Protein AF-0000000080470499 (afdb_homodimer)

InterPro domains:
  IPR006015 Universal stress protein A family [PR01438] (6-24)
  IPR006015 Universal stress protein A family [PR01438] (116-128)
  IPR006015 Universal stress protein A family [PR01438] (134-156)
  IPR006016 UspA [PF00582] (7-156)
  IPR014729 Rossmann-like alpha/beta/alpha sandwich fold [G3DSA:3.40.50.620] (1-163)

pLDDT: mean 83.61, std 18.94, range [28.33, 98.81]

Nearest PDB structures (foldseek):
  3hgm-assembly2_D  TM=7.538E-01  e=5.983E-10  Halomonas elongata
  3hgm-assembly1_B  TM=7.177E-01  e=2.665E-09  Halomonas elongata
  1mjh-assembly1_B  TM=7.565E-01  e=9.255E-09  Methanocaldococcus jannaschii
  3s3t-assembly1_A  TM=7.180E-01  e=5.285E-09  Lactiplantibacillus plantarum
  6hcd-assembly1_A  TM=7.274E-01  e=3.217E-06  Archaeoglobus fulgidus

Sequence (326 aa):
MEETKERKIVVAVDESEESMEALSWSLDNLFPYGSNNTLILLYVKPPLPVYSSIDAAGFIVTGDPVAALKKYENELVESVMARSRNVYQDFESDINIERKVGRGDAKEVICNAVQNLKADMLVMGTHDYGFFKRALLGSVSEYCAKRVKCPVIIVKKNMPQNNMEETKERKIVVAVDESEESMEALSWSLDNLFPYGSNNTLILLYVKPPLPVYSSIDAAGFIVTGDPVAALKKYENELVESVMARSRNVYQDFESDINIERKVGRGDAKEVICNAVQNLKADMLVMGTHDYGFFKRALLGSVSEYCAKRVKCPVIIVKKNMPQNN

Radius of gyration: 23.42 Å; Cα contacts (8 Å, |Δi|>4): 534; chains: 2; bounding box: 58×88×49 Å

Organism: Brassica campestris (NCBI:txid3711)

Foldseek 3Di:
DPPQDEAEEEQEWFPDPQSLVLLLVCLVPVPPAPHNYEYEYEYEQEDDPPPDPPPVPPPPPVDDPVVVVVVVSVVRLVNRVVSNCVSCVPPPHPHHYHYHYHYDDLLVVVQVVCVVVVHQEYTYEQDCPPDVVVDRHHPSLVSNCVRHDHYYHYDGDPDPPPD/DPPQDEAEEEQEWFPDPQSLVLLLVCLVPVPPAPHNYEYEYEYEQEDDPPPDPPPCPPPPPVDDPVVVVVVVSVVRLVNRVVSNCVSCVPPPHPHHYHYHYHYDDLLVVVQVVCVVVVHQEYTYEQDCPPDVVVDRHHPSLVSNCVRHDHYYHYDGDPDPPPD

Solvent-accessible surface area (backbone atoms only — not comparable to full-atom values): 18266 Å² total; per-residue (Å²): 124,83,76,74,76,68,38,40,36,34,32,49,38,54,86,48,68,32,20,51,50,27,47,48,49,46,51,76,50,66,52,55,88,88,51,62,40,30,43,31,41,36,32,56,42,71,68,73,77,73,71,68,85,64,82,64,74,75,66,67,64,87,55,62,61,64,57,55,50,52,51,51,51,49,49,52,52,51,50,36,53,50,56,49,43,70,59,52,68,74,50,85,62,87,65,48,74,46,81,44,79,46,73,46,57,57,48,60,47,50,39,51,49,41,58,74,65,62,32,57,28,39,36,29,29,35,56,71,78,64,93,51,67,80,43,50,50,25,73,53,52,49,51,34,40,31,64,41,66,40,29,32,33,44,30,41,60,80,63,74,71,77,123,126,82,76,72,74,69,38,40,37,35,31,49,39,55,85,48,67,30,20,50,48,26,48,48,49,46,51,75,50,66,51,55,88,87,50,62,39,30,43,31,41,35,32,58,42,72,69,72,78,73,70,69,85,64,82,65,73,76,66,65,65,87,56,61,61,64,58,55,49,53,50,52,53,49,49,52,52,49,49,34,52,50,55,50,42,69,60,52,67,73,51,84,63,87,64,48,76,45,82,43,78,45,72,46,59,57,49,59,46,51,43,50,50,42,59,73,64,62,32,59,29,39,35,29,29,32,55,70,76,65,92,48,65,80,41,49,49,25,74,51,52,48,52,33,40,32,63,42,67,38,28,31,34,42,31,42,61,79,63,75,73,78,123

Secondary structure (DSSP, 8-state):
-------EEEEEE-SSHHHHHHHHHHHHHH--TT---EEEEEEEEPPP----SS--SS----S-HHHHHHHHHHHHHHHHHHHHHHHHTT--S--EEEEEEEES-HHHHHHHHHHHTT-SEEEEE----TT-TT-SS-HHHHHHHHH-SS-EEEEPP------/-------EEEEEE-SSHHHHHHHHHHHHHH--TT---EEEEEEEEPPP----SS-TTS----S-HHHHHHHHHHHHHHHHHHHHHHHHTT--S--EEEEEEEES-HHHHHHHHHHHTT-SEEEEE----TTGGG-SS-HHHHHHHHH-SS-EEEEPP------

Structure (mmCIF, N/CA/C/O backbone):
data_AF-0000000080470499-model_v1
#
loop_
_entity.id
_entity.type
_entity.pdbx_description
1 polymer 'UspA domain-containing protein'
#
loop_
_atom_site.group_PDB
_atom_site.id
_atom_site.type_symbol
_atom_site.label_atom_id
_atom_site.label_alt_id
_atom_site.label_comp_id
_atom_site.label_asym_id
_atom_site.label_entity_id
_atom_site.label_seq_id
_atom_site.pdbx_PDB_ins_code
_atom_site.Cartn_x
_atom_site.Cartn_y
_atom_site.Cartn_z
_atom_site.occupancy
_atom_site.B_iso_or_equiv
_atom_site.auth_seq_id
_atom_site.auth_comp_id
_atom_site.auth_asym_id
_atom_site.auth_atom_id
_atom_site.pdbx_PDB_model_num
ATOM 1 N N . MET A 1 1 ? -22.031 -11.625 18.047 1 33.5 1 MET A N 1
ATOM 2 C CA . MET A 1 1 ? -21.797 -10.5 17.141 1 33.5 1 MET A CA 1
ATOM 3 C C . MET A 1 1 ? -20.312 -10.305 16.875 1 33.5 1 MET A C 1
ATOM 5 O O . MET A 1 1 ? -19.531 -10.102 17.812 1 33.5 1 MET A O 1
ATOM 9 N N . GLU A 1 2 ? -19.672 -10.93 15.977 1 44.88 2 GLU A N 1
ATOM 10 C CA . GLU A 1 2 ? -18.219 -11.031 15.852 1 44.88 2 GLU A CA 1
ATOM 11 C C . GLU A 1 2 ? -17.562 -9.656 15.93 1 44.88 2 GLU A C 1
ATOM 13 O O . GLU A 1 2 ? -18.016 -8.711 15.281 1 44.88 2 GLU A O 1
ATOM 18 N N . GLU A 1 3 ? -17.156 -9.242 17.078 1 49.41 3 GLU A N 1
ATOM 19 C CA . GLU A 1 3 ? -16.594 -7.938 17.422 1 49.41 3 GLU A CA 1
ATOM 20 C C . GLU A 1 3 ? -15.711 -7.406 16.297 1 49.41 3 GLU A C 1
ATOM 22 O O . GLU A 1 3 ? -14.734 -8.055 15.898 1 49.41 3 GLU A O 1
ATOM 27 N N . THR A 1 4 ? -16.391 -6.742 15.375 1 63.31 4 THR A N 1
ATOM 28 C CA . THR A 1 4 ? -15.641 -6.16 14.266 1 63.31 4 THR A CA 1
ATOM 29 C C . THR A 1 4 ? -14.453 -5.352 14.781 1 63.31 4 THR A C 1
ATOM 31 O O . THR A 1 4 ? -14.594 -4.551 15.703 1 63.31 4 THR A O 1
ATOM 34 N N . LYS A 1 5 ? -13.297 -5.84 14.586 1 74 5 LYS A N 1
ATOM 35 C CA . LYS A 1 5 ? -12.062 -5.207 15.031 1 74 5 LYS A CA 1
ATOM 36 C C . LYS A 1 5 ? -11.969 -3.77 14.531 1 74 5 LYS A C 1
ATOM 38 O O . LYS A 1 5 ? -12.203 -3.5 13.352 1 74 5 LYS A O 1
ATOM 43 N N . GLU A 1 6 ? -11.922 -2.771 15.547 1 88 6 GLU A N 1
ATOM 44 C CA . GLU A 1 6 ? -11.664 -1.367 15.234 1 88 6 GLU A CA 1
ATOM 45 C C . GLU A 1 6 ? -10.25 -1.165 14.703 1 88 6 GLU A C 1
ATOM 47 O O . GLU A 1 6 ? -9.281 -1.61 15.32 1 88 6 GLU A O 1
ATOM 52 N N . ARG A 1 7 ? -10.172 -0.61 13.562 1 94.81 7 ARG A N 1
ATOM 53 C CA . ARG A 1 7 ? -8.859 -0.362 12.961 1 94.81 7 ARG A CA 1
ATOM 54 C C . ARG A 1 7 ? -8.586 1.133 12.852 1 94.81 7 ARG A C 1
ATOM 56 O O . ARG A 1 7 ? -9.5 1.927 12.633 1 94.81 7 ARG A O 1
ATOM 63 N N . LYS A 1 8 ? -7.316 1.485 13.102 1 97.81 8 LYS A N 1
ATOM 64 C CA . LYS A 1 8 ? -6.816 2.84 12.891 1 97.81 8 LYS A CA 1
ATOM 65 C C . LYS A 1 8 ? -6.102 2.961 11.547 1 97.81 8 LYS A C 1
ATOM 67 O O . LYS A 1 8 ? -5.051 2.352 11.344 1 97.81 8 LYS A O 1
ATOM 72 N N . ILE A 1 9 ? -6.648 3.766 10.703 1 98.19 9 ILE A N 1
ATOM 73 C CA . ILE A 1 9 ? -6.102 3.984 9.367 1 98.19 9 ILE A CA 1
ATOM 74 C C . ILE A 1 9 ? -5.543 5.402 9.266 1 98.19 9 ILE A C 1
ATOM 76 O O . ILE A 1 9 ? -6.297 6.379 9.32 1 98.19 9 ILE A O 1
ATOM 80 N N . VAL A 1 10 ? -4.223 5.48 9.164 1 98.81 10 VAL A N 1
ATOM 81 C CA . VAL A 1 10 ? -3.574 6.781 9.039 1 98.81 10 VAL A CA 1
ATOM 82 C C . VAL A 1 10 ? -3.422 7.145 7.562 1 98.81 10 VAL A C 1
ATOM 84 O O . VAL A 1 10 ? -2.889 6.359 6.773 1 98.81 10 VAL A O 1
ATOM 87 N N . VAL A 1 11 ? -3.902 8.273 7.191 1 98.81 11 VAL A N 1
ATOM 88 C CA . VAL A 1 11 ? -3.682 8.844 5.867 1 98.81 11 VAL A CA 1
ATOM 89 C C . VAL A 1 11 ? -2.818 10.094 5.98 1 98.81 11 VAL A C 1
ATOM 91 O O . VAL A 1 11 ? -3.193 11.055 6.656 1 98.81 11 VAL A O 1
ATOM 94 N N . ALA A 1 12 ? -1.633 10.047 5.34 1 98.5 12 ALA A N 1
ATOM 95 C CA . ALA A 1 12 ? -0.799 11.25 5.273 1 98.5 12 ALA A CA 1
ATOM 96 C C . ALA A 1 12 ? -1.364 12.258 4.277 1 98.5 12 ALA A C 1
ATOM 98 O O . ALA A 1 12 ? -1.465 11.969 3.084 1 98.5 12 ALA A O 1
ATOM 99 N N . VAL A 1 13 ? -1.703 13.477 4.785 1 97.56 13 VAL A N 1
ATOM 100 C CA . VAL A 1 13 ? -2.326 14.461 3.912 1 97.56 13 VAL A CA 1
ATOM 101 C C . VAL A 1 13 ? -1.485 15.742 3.898 1 97.56 13 VAL A C 1
ATOM 103 O O . VAL A 1 13 ? -0.792 16.047 4.871 1 97.56 13 VAL A O 1
ATOM 106 N N . ASP A 1 14 ? -1.446 16.375 2.822 1 95 14 ASP A N 1
ATOM 107 C CA . ASP A 1 14 ? -0.896 17.719 2.645 1 95 14 ASP A CA 1
ATOM 108 C C . ASP A 1 14 ? -1.713 18.516 1.63 1 95 14 ASP A C 1
ATOM 110 O O . ASP A 1 14 ? -2.9 18.25 1.432 1 95 14 ASP A O 1
ATOM 114 N N . GLU A 1 15 ? -1.145 19.484 1.013 1 92.25 15 GLU A N 1
ATOM 115 C CA . GLU A 1 15 ? -1.9 20.344 0.109 1 92.25 15 GLU A CA 1
ATOM 116 C C . GLU A 1 15 ? -1.979 19.75 -1.291 1 92.25 15 GLU A C 1
ATOM 118 O O . GLU A 1 15 ? -2.713 20.25 -2.146 1 92.25 15 GLU A O 1
ATOM 123 N N . SER A 1 16 ? -1.304 18.672 -1.528 1 91.12 16 SER A N 1
ATOM 124 C CA . SER A 1 16 ? -1.184 18.141 -2.881 1 91.12 16 SER A CA 1
ATOM 125 C C . SER A 1 16 ? -2.447 17.391 -3.293 1 91.12 16 SER A C 1
ATOM 127 O O . SER A 1 16 ? -3.18 16.891 -2.443 1 91.12 16 SER A O 1
ATOM 129 N N . GLU A 1 17 ? -2.727 17.344 -4.559 1 92.06 17 GLU A N 1
ATOM 130 C CA . GLU A 1 17 ? -3.814 16.531 -5.113 1 92.06 17 GLU A CA 1
ATOM 131 C C . GLU A 1 17 ? -3.582 15.047 -4.863 1 92.06 17 GLU A C 1
ATOM 133 O O . GLU A 1 17 ? -4.531 14.297 -4.641 1 92.06 17 GLU A O 1
ATOM 138 N N . GLU A 1 18 ? -2.342 14.672 -4.844 1 93 18 GLU A N 1
ATOM 139 C CA . GLU A 1 18 ? -1.983 13.273 -4.645 1 93 18 GLU A CA 1
ATOM 140 C C . GLU A 1 18 ? -2.416 12.781 -3.268 1 93 18 GLU A C 1
ATOM 142 O O . GLU A 1 18 ? -2.914 11.664 -3.127 1 93 18 GLU A O 1
ATOM 147 N N . SER A 1 19 ? -2.238 13.641 -2.285 1 95.38 19 SER A N 1
ATOM 148 C CA . SER A 1 19 ? -2.625 13.242 -0.937 1 95.38 19 SER A CA 1
ATOM 149 C C . SER A 1 19 ? -4.141 13.188 -0.789 1 95.38 19 SER A C 1
ATOM 151 O O . SER A 1 19 ? -4.668 12.359 -0.046 1 95.38 19 SER A O 1
ATOM 153 N N . MET A 1 20 ? -4.867 14.039 -1.525 1 95.81 20 MET A N 1
ATOM 154 C CA . MET A 1 20 ? -6.328 14.016 -1.478 1 95.81 20 MET A CA 1
ATOM 155 C C . MET A 1 20 ? -6.875 12.789 -2.211 1 95.81 20 MET A C 1
ATOM 157 O O . MET A 1 20 ? -7.879 12.211 -1.795 1 95.81 20 MET A O 1
ATOM 161 N N . GLU A 1 21 ? -6.188 12.422 -3.238 1 94.88 21 GLU A N 1
ATOM 162 C CA . GLU A 1 21 ? -6.551 11.188 -3.926 1 94.88 21 GLU A CA 1
ATOM 163 C C . GLU A 1 21 ? -6.352 9.977 -3.023 1 94.88 21 GLU A C 1
ATOM 165 O O . GLU A 1 21 ? -7.164 9.047 -3.031 1 94.88 21 GLU A O 1
ATOM 170 N N . ALA A 1 22 ? -5.277 10.031 -2.283 1 97 22 ALA A N 1
ATOM 171 C CA . ALA A 1 22 ? -5.027 8.953 -1.331 1 97 22 ALA A CA 1
ATOM 172 C C . ALA A 1 22 ? -6.133 8.883 -0.282 1 97 22 ALA A C 1
ATOM 174 O O . ALA A 1 22 ? -6.59 7.793 0.074 1 97 22 ALA A O 1
ATOM 175 N N . LEU A 1 23 ? -6.562 10.031 0.185 1 97.25 23 LEU A N 1
ATOM 176 C CA . LEU A 1 23 ? -7.66 10.086 1.144 1 97.25 23 LEU A CA 1
ATOM 177 C C . LEU A 1 23 ? -8.945 9.531 0.535 1 97.25 23 LEU A C 1
ATOM 179 O O . LEU A 1 23 ? -9.602 8.68 1.137 1 97.25 23 LEU A O 1
ATOM 183 N N . SER A 1 24 ? -9.273 9.961 -0.63 1 95.81 24 SER A N 1
ATOM 184 C CA . SER A 1 24 ? -10.469 9.484 -1.312 1 95.81 24 SER A CA 1
ATOM 185 C C . SER A 1 24 ? -10.422 7.973 -1.523 1 95.81 24 SER A C 1
ATOM 187 O O . SER A 1 24 ? -11.391 7.266 -1.242 1 95.81 24 SER A O 1
ATOM 189 N N . TRP A 1 25 ? -9.312 7.52 -1.989 1 95.56 25 TRP A N 1
ATOM 190 C CA . TRP A 1 25 ? -9.109 6.09 -2.199 1 95.56 25 TRP A CA 1
ATOM 191 C C . TRP A 1 25 ? -9.336 5.312 -0.904 1 95.56 25 TRP A C 1
ATOM 193 O O . TRP A 1 25 ? -9.984 4.27 -0.903 1 95.56 25 TRP A O 1
ATOM 203 N N . SER A 1 26 ? -8.727 5.785 0.202 1 96.69 26 SER A N 1
ATOM 204 C CA . SER A 1 26 ? -8.844 5.105 1.488 1 96.69 26 SER A CA 1
ATOM 205 C C . SER A 1 26 ? -10.297 4.992 1.925 1 96.69 26 SER A C 1
ATOM 207 O O . SER A 1 26 ? -10.719 3.959 2.445 1 96.69 26 SER A O 1
ATOM 209 N N . LEU A 1 27 ? -11.047 6.02 1.691 1 95.06 27 LEU A N 1
ATOM 210 C CA . LEU A 1 27 ? -12.461 6.023 2.064 1 95.06 27 LEU A CA 1
ATOM 211 C C . LEU A 1 27 ? -13.242 5 1.25 1 95.06 27 LEU A C 1
ATOM 213 O O . LEU A 1 27 ? -14.047 4.25 1.8 1 95.06 27 LEU A O 1
ATOM 217 N N . ASP A 1 28 ? -12.93 4.906 0.01 1 92.06 28 ASP A N 1
ATOM 218 C CA . ASP A 1 28 ? -13.648 4.027 -0.909 1 92.06 28 ASP A CA 1
ATOM 219 C C . ASP A 1 28 ? -13.289 2.562 -0.662 1 92.06 28 ASP A C 1
ATOM 221 O O . ASP A 1 28 ? -14.102 1.669 -0.918 1 92.06 28 ASP A O 1
ATOM 225 N N . ASN A 1 29 ? -12.125 2.336 -0.097 1 93.5 29 ASN A N 1
ATOM 226 C CA . ASN A 1 29 ? -11.625 0.964 -0.12 1 93.5 29 ASN A CA 1
ATOM 227 C C . ASN A 1 29 ? -11.477 0.398 1.289 1 93.5 29 ASN A C 1
ATOM 229 O O . ASN A 1 29 ? -11.492 -0.82 1.478 1 93.5 29 ASN A O 1
ATOM 233 N N . LEU A 1 30 ? -11.383 1.243 2.293 1 95 30 LEU A N 1
ATOM 234 C CA . LEU A 1 30 ? -11.008 0.737 3.609 1 95 30 LEU A CA 1
ATOM 235 C C . LEU A 1 30 ? -12.094 1.032 4.637 1 95 30 LEU A C 1
ATOM 237 O O . LEU A 1 30 ? -11.953 0.687 5.812 1 95 30 LEU A O 1
ATOM 241 N N . PHE A 1 31 ? -13.172 1.628 4.191 1 92.88 31 PHE A N 1
ATOM 242 C CA . PHE A 1 31 ? -14.266 1.966 5.098 1 92.88 31 PHE A CA 1
ATOM 243 C C . PHE A 1 31 ? -15.594 1.436 4.57 1 92.88 31 PHE A C 1
ATOM 245 O O . PHE A 1 31 ? -16.484 2.213 4.238 1 92.88 31 PHE A O 1
ATOM 252 N N . PRO A 1 32 ? -15.695 0.133 4.551 1 88 32 PRO A N 1
ATOM 253 C CA . PRO A 1 32 ? -17 -0.418 4.148 1 88 32 PRO A CA 1
ATOM 254 C C . PRO A 1 32 ? -18.125 -0.024 5.094 1 88 32 PRO A C 1
ATOM 256 O O . PRO A 1 32 ? -17.875 0.365 6.238 1 88 32 PRO A O 1
ATOM 259 N N . TYR A 1 33 ? -19.25 -0.143 4.605 1 84.88 33 TYR A N 1
ATOM 260 C CA . TYR A 1 33 ? -20.422 0.204 5.402 1 84.88 33 TYR A CA 1
ATOM 261 C C . TYR A 1 33 ? -20.438 -0.575 6.711 1 84.88 33 TYR A C 1
ATOM 263 O O . TYR A 1 33 ? -20.203 -1.785 6.723 1 84.88 33 TYR A O 1
ATOM 271 N N . GLY A 1 34 ? -20.594 0.155 7.797 1 83.88 34 GLY A N 1
ATOM 272 C CA . GLY A 1 34 ? -20.719 -0.476 9.102 1 83.88 34 GLY A CA 1
ATOM 273 C C . GLY A 1 34 ? -19.375 -0.71 9.781 1 83.88 34 GLY A C 1
ATOM 274 O O . GLY A 1 34 ? -19.328 -1.266 10.875 1 83.88 34 GLY A O 1
ATOM 275 N N . SER A 1 35 ? -18.359 -0.356 9.109 1 86.06 35 SER A N 1
ATOM 276 C CA . SER A 1 35 ? -17.062 -0.531 9.727 1 86.06 35 SER A CA 1
ATOM 277 C C . SER A 1 35 ? -16.891 0.388 10.93 1 86.06 35 SER A C 1
ATOM 279 O O . SER A 1 35 ? -17.516 1.441 11.016 1 86.06 35 SER A O 1
ATOM 281 N N . ASN A 1 36 ? -16.078 -0.052 11.859 1 91.06 36 ASN A N 1
ATOM 282 C CA . ASN A 1 36 ? -15.719 0.755 13.023 1 91.06 36 ASN A CA 1
ATOM 283 C C . ASN A 1 36 ? -14.312 1.333 12.898 1 91.06 36 ASN A C 1
ATOM 285 O O . ASN A 1 36 ? -13.695 1.689 13.906 1 91.06 36 ASN A O 1
ATOM 289 N N . ASN A 1 37 ? -13.828 1.438 11.711 1 94.62 37 ASN A N 1
ATOM 290 C CA . ASN A 1 37 ? -12.5 1.988 11.469 1 94.62 37 ASN A CA 1
ATOM 291 C C . ASN A 1 37 ? -12.438 3.475 11.805 1 94.62 37 ASN A C 1
ATOM 293 O O . ASN A 1 37 ? -13.445 4.176 11.727 1 94.62 37 ASN A O 1
ATOM 297 N N . THR A 1 38 ? -11.328 3.885 12.258 1 96.94 38 THR A N 1
ATOM 298 C CA . THR A 1 38 ? -11.039 5.297 12.492 1 96.94 38 THR A CA 1
ATOM 299 C C . THR A 1 38 ? -10.102 5.844 11.43 1 96.94 38 THR A C 1
ATOM 301 O O . THR A 1 38 ? -9.055 5.254 11.148 1 96.94 38 THR A O 1
ATOM 304 N N . LEU A 1 39 ? -10.516 6.91 10.781 1 97.5 39 LEU A N 1
ATOM 305 C CA . LEU A 1 39 ? -9.672 7.648 9.852 1 97.5 39 LEU A CA 1
ATOM 306 C C . LEU A 1 39 ? -8.828 8.688 10.594 1 97.5 39 LEU A C 1
ATOM 308 O O . LEU A 1 39 ? -9.375 9.578 11.25 1 97.5 39 LEU A O 1
ATOM 312 N N . ILE A 1 40 ? -7.535 8.562 10.547 1 98.62 40 ILE A N 1
ATOM 313 C CA . ILE A 1 40 ? -6.637 9.547 11.141 1 98.62 40 ILE A CA 1
ATOM 314 C C . ILE A 1 40 ? -5.945 10.344 10.039 1 98.62 40 ILE A C 1
ATOM 316 O O . ILE A 1 40 ? -5.125 9.805 9.289 1 98.62 40 ILE A O 1
ATOM 320 N N . LEU A 1 41 ? -6.305 11.602 9.906 1 98.69 41 LEU A N 1
ATOM 321 C CA . LEU A 1 41 ? -5.648 12.531 9 1 98.69 41 LEU A CA 1
ATOM 322 C C . LEU A 1 41 ? -4.359 13.07 9.617 1 98.69 41 LEU A C 1
ATOM 324 O O . LEU A 1 41 ? -4.398 13.766 10.633 1 98.69 41 LEU A O 1
ATOM 328 N N . LEU A 1 42 ? -3.227 12.742 9.039 1 98.81 42 LEU A N 1
ATOM 329 C CA . LEU A 1 42 ? -1.938 13.203 9.547 1 98.81 42 LEU A CA 1
ATOM 330 C C . LEU A 1 42 ? -1.326 14.242 8.617 1 98.81 42 LEU A C 1
ATOM 332 O O . LEU A 1 42 ? -0.988 13.938 7.469 1 98.81 42 LEU A O 1
ATOM 336 N N . TYR A 1 43 ? -1.219 15.445 9.062 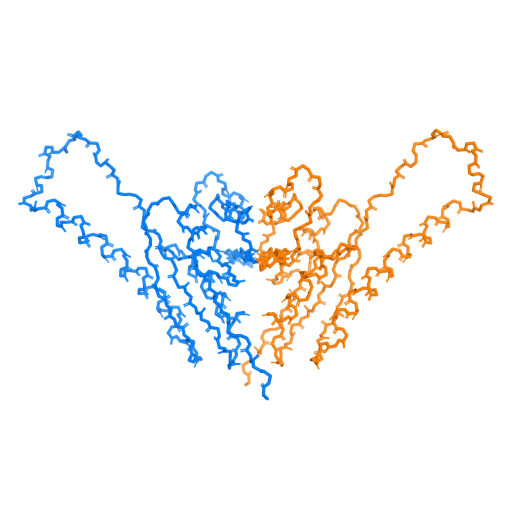1 98.44 43 TYR A N 1
ATOM 337 C CA . TYR A 1 43 ? -0.55 16.531 8.344 1 98.44 43 TYR A CA 1
ATOM 338 C C . TYR A 1 43 ? 0.754 16.906 9.023 1 98.44 43 TYR A C 1
ATOM 340 O O . TYR A 1 43 ? 0.78 17.141 10.234 1 98.44 43 TYR A O 1
ATOM 348 N N . VAL A 1 44 ? 1.822 16.938 8.227 1 97 44 VAL A N 1
ATOM 349 C CA . VAL A 1 44 ? 3.123 17.375 8.719 1 97 44 VAL A CA 1
ATOM 350 C C . VAL A 1 44 ? 3.455 18.75 8.164 1 97 44 VAL A C 1
ATOM 352 O O . VAL A 1 44 ? 3.627 18.922 6.949 1 97 44 VAL A O 1
ATOM 355 N N . LYS A 1 45 ? 3.539 19.734 9.016 1 93.19 45 LYS A N 1
ATOM 356 C CA . LYS A 1 45 ? 3.902 21.078 8.594 1 93.19 45 LYS A CA 1
ATOM 357 C C . LYS A 1 45 ? 5.348 21.125 8.102 1 93.19 45 LYS A C 1
ATOM 359 O O . LYS A 1 45 ? 6.25 20.594 8.75 1 93.19 45 LYS A O 1
ATOM 364 N N . PRO A 1 46 ? 5.512 21.641 6.902 1 83.88 46 PRO A N 1
ATOM 365 C CA . PRO A 1 46 ? 6.902 21.797 6.461 1 83.88 46 PRO A CA 1
ATOM 366 C C . PRO A 1 46 ? 7.73 22.672 7.398 1 83.88 46 PRO A C 1
ATOM 368 O O . PRO A 1 46 ? 7.176 23.5 8.117 1 83.88 46 PRO A O 1
ATOM 371 N N . PRO A 1 47 ? 9.094 22.344 7.383 1 79 47 PRO A N 1
ATOM 372 C CA . PRO A 1 47 ? 9.922 23.25 8.18 1 79 47 PRO A CA 1
ATOM 373 C C . PRO A 1 47 ? 9.844 24.703 7.695 1 79 47 PRO A C 1
ATOM 375 O O . PRO A 1 47 ? 9.648 24.953 6.504 1 79 47 PRO A O 1
ATOM 378 N N . LEU A 1 48 ? 9.781 25.641 8.641 1 72 48 LEU A N 1
ATOM 379 C CA . LEU A 1 48 ? 9.766 27.062 8.305 1 72 48 LEU A CA 1
ATOM 380 C C . LEU A 1 48 ? 11.062 27.469 7.617 1 72 48 LEU A C 1
ATOM 382 O O . LEU A 1 48 ? 12.141 26.969 7.965 1 72 48 LEU A O 1
ATOM 386 N N . PRO A 1 49 ? 10.906 28.016 6.34 1 60.69 49 PRO A N 1
ATOM 387 C CA . PRO A 1 49 ? 12.148 28.531 5.762 1 60.69 49 PRO A CA 1
ATOM 388 C C . PRO A 1 49 ? 12.953 29.375 6.754 1 60.69 49 PRO A C 1
ATOM 390 O O . PRO A 1 49 ? 12.375 30.125 7.543 1 60.69 49 PRO A O 1
ATOM 393 N N . VAL A 1 50 ? 14.039 28.75 7.266 1 55.69 50 VAL A N 1
ATOM 394 C CA . VAL A 1 50 ? 14.93 29.625 8.039 1 55.69 50 VAL A CA 1
ATOM 395 C C . VAL A 1 50 ? 15.242 30.891 7.238 1 55.69 50 VAL A C 1
ATOM 397 O O . VAL A 1 50 ? 15.789 30.812 6.137 1 55.69 50 VAL A O 1
ATOM 400 N N . TYR A 1 51 ? 14.367 31.781 7.195 1 47.44 51 TYR A N 1
ATOM 401 C CA . TYR A 1 51 ? 14.82 33.031 6.586 1 47.44 51 TYR A CA 1
ATOM 402 C C . TYR A 1 51 ? 16.281 33.281 6.91 1 47.44 51 TYR A C 1
ATOM 404 O O . TYR A 1 51 ? 16.703 33.219 8.07 1 47.44 51 TYR A O 1
ATOM 412 N N . SER A 1 52 ? 17.188 32.906 6.066 1 47.34 52 SER A N 1
ATOM 413 C CA . SER A 1 52 ? 18.516 33.469 6.188 1 47.34 52 SER A CA 1
ATOM 414 C C . SER A 1 52 ? 18.469 34.906 6.688 1 47.34 52 SER A C 1
ATOM 416 O O . SER A 1 52 ? 17.484 35.625 6.438 1 47.34 52 SER A O 1
ATOM 418 N N . SER A 1 53 ? 19.203 35.344 7.723 1 42.75 53 SER A N 1
ATOM 419 C CA . SER A 1 53 ? 19.484 36.719 8.18 1 42.75 53 SER A CA 1
ATOM 420 C C . SER A 1 53 ? 19.422 37.688 7.027 1 42.75 53 SER A C 1
ATOM 422 O O . SER A 1 53 ? 19.672 38.906 7.215 1 42.75 53 SER A O 1
ATOM 424 N N . ILE A 1 54 ? 19.578 37.281 5.809 1 43.34 54 ILE A N 1
ATOM 425 C CA . ILE A 1 54 ? 19.984 38.375 4.922 1 43.34 54 ILE A CA 1
ATOM 426 C C . ILE A 1 54 ? 18.891 39.406 4.844 1 43.34 54 ILE A C 1
ATOM 428 O O . ILE A 1 54 ? 19.141 40.594 5.07 1 43.34 54 ILE A O 1
ATOM 432 N N . ASP A 1 55 ? 18.062 39.656 3.559 1 43.47 55 ASP A N 1
ATOM 433 C CA . ASP A 1 55 ? 17.594 41 3.199 1 43.47 55 ASP A CA 1
ATOM 434 C C . ASP A 1 55 ? 16.375 41.375 4.023 1 43.47 55 ASP A C 1
ATOM 436 O O . ASP A 1 55 ? 15.242 41.188 3.594 1 43.47 55 ASP A O 1
ATOM 440 N N . ALA A 1 56 ? 16.219 41.156 5.195 1 44 56 ALA A N 1
ATOM 441 C CA . ALA A 1 56 ? 15.391 41.719 6.262 1 44 56 ALA A CA 1
ATOM 442 C C . ALA A 1 56 ? 15.148 43.188 6.043 1 44 56 ALA A C 1
ATOM 444 O O . ALA A 1 56 ? 14.57 43.875 6.898 1 44 56 ALA A O 1
ATOM 445 N N . ALA A 1 57 ? 15.977 43.75 5.203 1 43.03 57 ALA A N 1
ATOM 446 C CA . ALA A 1 57 ? 15.789 45.188 5.062 1 43.03 57 ALA A CA 1
ATOM 447 C C . ALA A 1 57 ? 14.336 45.531 4.719 1 43.03 57 ALA A C 1
ATOM 449 O O . ALA A 1 57 ? 13.781 46.531 5.211 1 43.03 57 ALA A O 1
ATOM 450 N N . GLY A 1 58 ? 13.805 44.906 3.514 1 44.12 58 GLY A N 1
ATOM 451 C CA . GLY A 1 58 ? 12.633 45.562 2.979 1 44.12 58 GLY A CA 1
ATOM 452 C C . GLY A 1 58 ? 11.352 45.188 3.691 1 44.12 58 GLY A C 1
ATOM 453 O O . GLY A 1 58 ? 10.289 45.75 3.432 1 44.12 58 GLY A O 1
ATOM 454 N N . PHE A 1 59 ? 11.117 43.812 3.984 1 45.19 59 PHE A N 1
ATOM 455 C CA . PHE A 1 59 ? 9.789 43.625 4.535 1 45.19 59 PHE A CA 1
ATOM 456 C C . PHE A 1 59 ? 9.758 43.938 6.02 1 45.19 59 PHE A C 1
ATOM 458 O O . PHE A 1 59 ? 10.352 43.25 6.836 1 45.19 59 PHE A O 1
ATOM 465 N N . ILE A 1 60 ? 9.867 45.156 6.367 1 46.28 60 ILE A N 1
ATOM 466 C CA . ILE A 1 60 ? 9.547 45.688 7.684 1 46.28 60 ILE A CA 1
ATOM 467 C C . ILE A 1 60 ? 8.359 44.938 8.281 1 46.28 60 ILE A C 1
ATOM 469 O O . ILE A 1 60 ? 7.246 45 7.746 1 46.28 60 ILE A O 1
ATOM 473 N N . VAL A 1 61 ? 8.578 43.688 8.719 1 50.97 61 VAL A N 1
ATOM 474 C CA . VAL A 1 61 ? 7.5 43.094 9.5 1 50.97 61 VAL A CA 1
ATOM 475 C C . VAL A 1 61 ? 7.117 44.031 10.641 1 50.97 61 VAL A C 1
ATOM 477 O O . VAL A 1 61 ? 7.906 44.281 11.555 1 50.97 61 VAL A O 1
ATOM 480 N N . THR A 1 62 ? 6.41 45.031 10.312 1 54.34 62 THR A N 1
ATOM 481 C CA . THR A 1 62 ? 5.941 46.031 11.297 1 54.34 62 THR A CA 1
ATOM 482 C C . THR A 1 62 ? 5.273 45.312 12.477 1 54.34 62 THR A C 1
ATOM 484 O O . THR A 1 62 ? 5.094 45.906 13.539 1 54.34 62 THR A O 1
ATOM 487 N N . GLY A 1 63 ? 4.906 43.906 12.258 1 61.66 63 GLY A N 1
ATOM 488 C CA . GLY A 1 63 ? 4.277 43.219 13.367 1 61.66 63 GLY A CA 1
ATOM 489 C C . GLY A 1 63 ? 5.156 42.156 13.984 1 61.66 63 GLY A C 1
ATOM 490 O O . GLY A 1 63 ? 6.355 42.094 13.695 1 61.66 63 GLY A O 1
ATOM 491 N N . ASP A 1 64 ? 4.746 41.594 15.078 1 73.31 64 ASP A N 1
ATOM 492 C CA . ASP A 1 64 ? 5.418 40.5 15.766 1 73.31 64 ASP A CA 1
ATOM 493 C C . ASP A 1 64 ? 5.688 39.344 14.82 1 73.31 64 ASP A C 1
ATOM 495 O O . ASP A 1 64 ? 4.758 38.656 14.398 1 73.31 64 ASP A O 1
ATOM 499 N N . PRO A 1 65 ? 6.828 39.344 14.219 1 77.31 65 PRO A N 1
ATOM 500 C CA . PRO A 1 65 ? 7.184 38.312 13.25 1 77.31 65 PRO A CA 1
ATOM 501 C C . PRO A 1 65 ? 6.785 36.906 13.719 1 77.31 65 PRO A C 1
ATOM 503 O O . PRO A 1 65 ? 6.395 36.094 12.898 1 77.31 65 PRO A O 1
ATOM 506 N N . VAL A 1 66 ? 6.785 36.75 14.977 1 79.38 66 VAL A N 1
ATOM 507 C CA . VAL A 1 66 ? 6.414 35.469 15.547 1 79.38 66 VAL A CA 1
ATOM 508 C C . VAL A 1 66 ? 4.914 35.219 15.367 1 79.38 66 VAL A C 1
ATOM 510 O O . VAL A 1 66 ? 4.488 34.125 14.992 1 79.38 66 VAL A O 1
ATOM 513 N N . ALA A 1 67 ? 4.195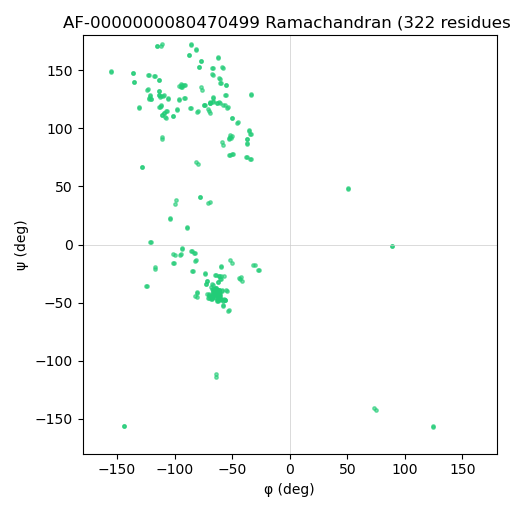 36.25 15.625 1 81.69 67 ALA A N 1
ATOM 514 C CA . ALA A 1 67 ? 2.744 36.156 15.484 1 81.69 67 ALA A CA 1
ATOM 515 C C . ALA A 1 67 ? 2.35 35.938 14.023 1 81.69 67 ALA A C 1
ATOM 517 O O . ALA A 1 67 ? 1.43 35.156 13.742 1 81.69 67 ALA A O 1
ATOM 518 N N . ALA A 1 68 ? 2.994 36.562 13.172 1 80.94 68 ALA A N 1
ATOM 519 C CA . ALA A 1 68 ? 2.717 36.406 11.742 1 80.94 68 ALA A CA 1
ATOM 520 C C . ALA A 1 68 ? 3.037 35 11.266 1 80.94 68 ALA A C 1
ATOM 522 O O . ALA A 1 68 ? 2.289 34.406 10.477 1 80.94 68 ALA A O 1
ATOM 523 N N . LEU A 1 69 ? 4.078 34.469 11.781 1 81.69 69 LEU A N 1
ATOM 524 C CA . LEU A 1 69 ? 4.473 33.125 11.414 1 81.69 69 LEU A CA 1
ATOM 525 C C . LEU A 1 69 ? 3.467 32.094 11.93 1 81.69 69 LEU A C 1
ATOM 527 O O . LEU A 1 69 ? 3.074 31.172 11.203 1 81.69 69 LEU A O 1
ATOM 531 N N . LYS A 1 70 ? 3.072 32.25 13.102 1 84.81 70 LYS A N 1
ATOM 532 C CA . LYS A 1 70 ? 2.086 31.344 13.703 1 84.81 70 LYS A CA 1
ATOM 533 C C . LYS A 1 70 ? 0.77 31.391 12.938 1 84.81 70 LYS A C 1
ATOM 535 O O . LYS A 1 70 ? 0.131 30.344 12.742 1 84.81 70 LYS A O 1
ATOM 540 N N . LYS A 1 71 ? 0.414 32.594 12.57 1 87.19 71 LYS A N 1
ATOM 541 C CA . LYS A 1 71 ? -0.812 32.75 11.797 1 87.19 71 LYS A CA 1
ATOM 542 C C . LYS A 1 71 ? -0.712 32 10.461 1 87.19 71 LYS A C 1
ATOM 544 O O . LYS A 1 71 ? -1.649 31.312 10.055 1 87.19 71 LYS A O 1
ATOM 549 N N . TYR A 1 72 ? 0.374 32.156 9.898 1 84.44 72 TYR A N 1
ATOM 550 C CA . TYR A 1 72 ? 0.607 31.5 8.617 1 84.44 72 TYR A CA 1
ATOM 551 C C . TYR A 1 72 ? 0.539 29.984 8.766 1 84.44 72 TYR A C 1
ATOM 553 O O . TYR A 1 72 ? -0.109 29.297 7.969 1 84.44 72 TYR A O 1
ATOM 561 N N . GLU A 1 73 ? 1.121 29.484 9.773 1 86.38 73 GLU A N 1
ATOM 562 C CA . GLU A 1 73 ? 1.13 28.047 10.031 1 86.38 73 GLU A CA 1
ATOM 563 C C . GLU A 1 73 ? -0.281 27.516 10.281 1 86.38 73 GLU A C 1
ATOM 565 O O . GLU A 1 73 ? -0.646 26.438 9.805 1 86.38 73 GLU A O 1
ATOM 570 N N . ASN A 1 74 ? -0.997 28.266 11.039 1 90.94 74 ASN A N 1
ATOM 571 C CA . ASN A 1 74 ? -2.373 27.875 11.336 1 90.94 74 ASN A CA 1
ATOM 572 C C . ASN A 1 74 ? -3.234 27.859 10.07 1 90.94 74 ASN A C 1
ATOM 574 O O . ASN A 1 74 ? -4.102 27 9.914 1 90.94 74 ASN A O 1
ATOM 578 N N . GLU A 1 75 ? -2.959 28.797 9.281 1 91.94 75 GLU A N 1
ATOM 579 C CA . GLU A 1 75 ? -3.699 28.875 8.031 1 91.94 75 GLU A CA 1
ATOM 580 C C . GLU A 1 75 ? -3.422 27.656 7.148 1 91.94 75 GLU A C 1
ATOM 582 O O . GLU A 1 75 ? -4.324 27.156 6.473 1 91.94 75 GLU A O 1
ATOM 587 N N . LEU A 1 76 ? -2.24 27.234 7.168 1 91.75 76 LEU A N 1
ATOM 588 C CA . LEU A 1 76 ? -1.884 26.047 6.398 1 91.75 76 LEU A CA 1
ATOM 589 C C . LEU A 1 76 ? -2.617 24.812 6.922 1 91.75 76 LEU A C 1
ATOM 591 O O . LEU A 1 76 ? -3.154 24.031 6.137 1 91.75 76 LEU A O 1
ATOM 595 N N . VAL A 1 77 ? -2.605 24.672 8.164 1 95.5 77 VAL A N 1
ATOM 596 C CA . VAL A 1 77 ? -3.297 23.547 8.789 1 95.5 77 VAL A CA 1
ATOM 597 C C . VAL A 1 77 ? -4.777 23.578 8.414 1 95.5 77 VAL A C 1
ATOM 599 O O . VAL A 1 77 ? -5.34 22.562 7.996 1 95.5 77 VAL A O 1
ATOM 602 N N . GLU A 1 78 ? -5.387 24.75 8.562 1 96.19 78 GLU A N 1
ATOM 603 C CA . GLU A 1 78 ? -6.809 24.891 8.266 1 96.19 78 GLU A CA 1
ATOM 604 C C . GLU A 1 78 ? -7.102 24.578 6.801 1 96.19 78 GLU A C 1
ATOM 606 O O . GLU A 1 78 ? -8.125 23.969 6.48 1 96.19 78 GLU A O 1
ATOM 611 N N . SER A 1 79 ? -6.258 25 6.004 1 96.5 79 SER A N 1
ATOM 612 C CA . SER A 1 79 ? -6.434 24.766 4.574 1 96.5 79 SER A CA 1
ATOM 613 C C . SER A 1 79 ? -6.414 23.281 4.258 1 96.5 79 SER A C 1
ATOM 615 O O . SER A 1 79 ? -7.301 22.766 3.561 1 96.5 79 SER A O 1
ATOM 617 N N . VAL A 1 80 ? -5.461 22.531 4.762 1 97.25 80 VAL A N 1
ATOM 618 C CA . VAL A 1 80 ? -5.32 21.094 4.504 1 97.25 80 VAL A CA 1
ATOM 619 C C . VAL A 1 80 ? -6.516 20.344 5.086 1 97.25 80 VAL A C 1
ATOM 621 O O . VAL A 1 80 ? -7.07 19.453 4.441 1 97.25 80 VAL A O 1
ATOM 624 N N . MET A 1 81 ? -6.914 20.734 6.289 1 97.31 81 MET A N 1
ATO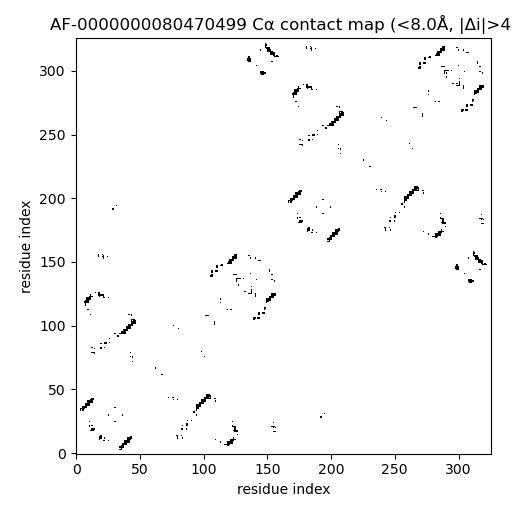M 625 C CA . MET A 1 81 ? -8.039 20.062 6.934 1 97.31 81 MET A CA 1
ATOM 626 C C . MET A 1 81 ? -9.336 20.344 6.195 1 97.31 81 MET A C 1
ATOM 628 O O . MET A 1 81 ? -10.195 19.469 6.074 1 97.31 81 MET A O 1
ATOM 632 N N . ALA A 1 82 ? -9.492 21.578 5.711 1 97.12 82 ALA A N 1
ATOM 633 C CA . ALA A 1 82 ? -10.68 21.922 4.938 1 97.12 82 ALA A CA 1
ATOM 634 C C . ALA A 1 82 ? -10.734 21.125 3.637 1 97.12 82 ALA A C 1
ATOM 636 O O . ALA A 1 82 ? -11.797 20.625 3.254 1 97.12 82 ALA A O 1
ATOM 637 N N . ARG A 1 83 ? -9.648 21.016 3 1 97 83 ARG A N 1
ATOM 638 C CA . ARG A 1 83 ? -9.578 20.234 1.771 1 97 83 ARG A CA 1
ATOM 639 C C . ARG A 1 83 ? -9.922 18.781 2.029 1 97 83 ARG A C 1
ATOM 641 O O . ARG A 1 83 ? -10.656 18.156 1.255 1 97 83 ARG A O 1
ATOM 648 N N . SER A 1 84 ? -9.383 18.281 3.098 1 97.56 84 SER A N 1
ATOM 649 C CA . SER A 1 84 ? -9.688 16.906 3.482 1 97.56 84 SER A CA 1
ATOM 650 C C . SER A 1 84 ? -11.172 16.734 3.76 1 97.56 84 SER A C 1
ATOM 652 O O . SER A 1 84 ? -11.766 15.727 3.359 1 97.56 84 SER A O 1
ATOM 654 N N . ARG A 1 85 ? -11.766 17.672 4.395 1 96.44 85 ARG A N 1
ATOM 655 C CA . ARG A 1 85 ? -13.188 17.625 4.711 1 96.44 85 ARG A CA 1
ATOM 656 C C . ARG A 1 85 ? -14.031 17.578 3.439 1 96.44 85 ARG A C 1
ATOM 658 O O . ARG A 1 85 ? -15.023 16.844 3.375 1 96.44 85 ARG A O 1
ATOM 665 N N . ASN A 1 86 ? -13.617 18.297 2.482 1 95.75 86 ASN A N 1
ATOM 666 C CA . ASN A 1 86 ? -14.328 18.281 1.206 1 95.75 86 ASN A CA 1
ATOM 667 C C . ASN A 1 86 ? -14.312 16.891 0.573 1 95.75 86 ASN A C 1
ATOM 669 O O . ASN A 1 86 ? -15.234 16.531 -0.161 1 95.75 86 ASN A O 1
ATOM 673 N N . VAL A 1 87 ? -13.305 16.188 0.919 1 95.12 87 VAL A N 1
ATOM 674 C CA . VAL A 1 87 ? -13.18 14.844 0.359 1 95.12 87 VAL A CA 1
ATOM 675 C C . VAL A 1 87 ? -14.078 13.883 1.129 1 95.12 87 VAL A C 1
ATOM 677 O O . VAL A 1 87 ? -14.797 13.07 0.529 1 95.12 87 VAL A O 1
ATOM 680 N N . TYR A 1 88 ? -14.109 14 2.439 1 94.44 88 TYR A N 1
ATOM 681 C CA . TYR A 1 88 ? -14.789 12.945 3.178 1 94.44 88 TYR A CA 1
ATOM 682 C C . TYR A 1 88 ? -16.203 13.375 3.58 1 94.44 88 TYR A C 1
ATOM 684 O O . TYR A 1 88 ? -17 12.555 4.039 1 94.44 88 TYR A O 1
ATOM 692 N N . GLN A 1 89 ? -16.594 14.633 3.406 1 90.69 89 GLN A N 1
ATOM 693 C CA . GLN A 1 89 ? -17.875 15.125 3.92 1 90.69 89 GLN A CA 1
ATOM 694 C C . GLN A 1 89 ? -19.047 14.422 3.24 1 90.69 89 GLN A C 1
ATOM 696 O O . GLN A 1 89 ? -20.125 14.289 3.826 1 90.69 89 GLN A O 1
ATOM 701 N N . ASP A 1 90 ? -18.812 13.945 2.01 1 81.25 90 ASP A N 1
ATOM 702 C CA . ASP A 1 90 ? -19.922 13.328 1.291 1 81.25 90 ASP A CA 1
ATOM 703 C C . ASP A 1 90 ? -19.938 11.82 1.502 1 81.25 90 ASP A C 1
ATOM 705 O O . ASP A 1 90 ? -20.797 11.117 0.949 1 81.25 90 ASP A O 1
ATOM 709 N N . PHE A 1 91 ? -19 11.414 2.164 1 80.44 91 PHE A N 1
ATOM 710 C CA . PHE A 1 91 ? -18.984 9.984 2.447 1 80.44 91 PHE A CA 1
ATOM 711 C C . PHE A 1 91 ? -20.094 9.617 3.424 1 80.44 91 PHE A C 1
ATOM 713 O O . PHE A 1 91 ? -20.312 10.312 4.414 1 80.44 91 PHE A O 1
ATOM 720 N N . GLU A 1 92 ? -21.016 8.867 3.039 1 65.69 92 GLU A N 1
ATOM 721 C CA . GLU A 1 92 ? -22.312 8.539 3.611 1 65.69 92 GLU A CA 1
ATOM 722 C C . GLU A 1 92 ? -22.172 7.918 4.996 1 65.69 92 GLU A C 1
ATOM 724 O O . GLU A 1 92 ? -23.094 7.973 5.809 1 65.69 92 GLU A O 1
ATOM 729 N N . SER A 1 93 ? -21.109 7.289 5.293 1 65.31 93 SER A N 1
ATOM 730 C CA . SER A 1 93 ? -21.031 6.52 6.527 1 65.31 93 SER A CA 1
ATOM 731 C C . SER A 1 93 ? -20.469 7.363 7.672 1 65.31 93 SER A C 1
ATOM 733 O O . SER A 1 93 ? -19.734 8.32 7.441 1 65.31 93 SER A O 1
ATOM 735 N N . ASP A 1 94 ? -21.125 7.203 8.836 1 79 94 ASP A N 1
ATOM 736 C CA . ASP A 1 94 ? -20.562 7.773 10.055 1 79 94 ASP A CA 1
ATOM 737 C C . ASP A 1 94 ? -19.172 7.215 10.336 1 79 94 ASP A C 1
ATOM 739 O O . ASP A 1 94 ? -19.031 6.062 10.75 1 79 94 ASP A O 1
ATOM 743 N N . ILE A 1 95 ? -18.188 7.836 9.789 1 87.75 95 ILE A N 1
ATOM 744 C CA . ILE A 1 95 ? -16.828 7.391 10.031 1 87.75 95 ILE A CA 1
ATOM 745 C C . ILE A 1 95 ? -16.203 8.211 11.156 1 87.75 95 ILE A C 1
ATOM 747 O O . ILE A 1 95 ? -16.453 9.414 11.273 1 87.75 95 ILE A O 1
ATOM 751 N N . ASN A 1 96 ? -15.5 7.551 12.078 1 93.69 96 ASN A N 1
ATOM 752 C CA . ASN A 1 96 ? -14.688 8.234 13.078 1 93.69 96 ASN A CA 1
ATOM 753 C C . ASN A 1 96 ? -13.461 8.898 12.445 1 93.69 96 ASN A C 1
ATOM 755 O O . ASN A 1 96 ? -12.688 8.242 11.758 1 93.69 96 ASN A O 1
ATOM 759 N N . ILE A 1 97 ? -13.359 10.227 12.648 1 96 97 ILE A N 1
ATOM 760 C CA . ILE A 1 97 ? -12.258 10.961 12.047 1 96 97 ILE A CA 1
ATOM 761 C C . ILE A 1 97 ? -11.445 11.656 13.141 1 96 97 ILE A C 1
ATOM 763 O O . ILE A 1 97 ? -12.008 12.312 14.023 1 96 97 ILE A O 1
ATOM 767 N N . GLU A 1 98 ? -10.141 11.445 13.117 1 97.56 98 GLU A N 1
ATOM 768 C CA . GLU A 1 98 ? -9.188 12.172 13.953 1 97.56 98 GLU A CA 1
ATOM 769 C C . GLU A 1 98 ? -8.203 12.969 13.102 1 97.56 98 GLU A C 1
ATOM 771 O O . GLU A 1 98 ? -7.824 12.539 12.008 1 97.56 98 GLU A O 1
ATOM 776 N N . ARG A 1 99 ? -7.824 14.117 13.594 1 97.62 99 ARG A N 1
ATOM 777 C CA . ARG A 1 99 ? -6.824 14.969 12.961 1 97.62 99 ARG A CA 1
ATOM 778 C C . ARG A 1 99 ? -5.551 15.039 13.797 1 97.62 99 ARG A C 1
ATOM 780 O O . ARG A 1 99 ? -5.609 15.219 15.016 1 97.62 99 ARG A O 1
ATOM 787 N N . LYS A 1 100 ? -4.492 14.773 13.188 1 98.12 100 LYS A N 1
ATOM 788 C CA . LYS A 1 100 ? -3.174 14.891 13.797 1 98.12 100 LYS A CA 1
ATOM 789 C C . LYS A 1 100 ? -2.27 15.812 12.977 1 98.12 100 LYS A C 1
ATOM 791 O O . LYS A 1 100 ? -2.252 15.734 11.75 1 98.12 100 LYS A O 1
ATOM 796 N N . VAL A 1 101 ? -1.594 16.734 13.695 1 97.56 101 VAL A N 1
ATOM 797 C CA . VAL A 1 101 ? -0.663 17.656 13.047 1 97.56 101 VAL A CA 1
ATOM 798 C C . VAL A 1 101 ? 0.728 17.5 13.664 1 97.56 101 VAL A C 1
ATOM 800 O O . VAL A 1 101 ? 0.876 17.484 14.883 1 97.56 101 VAL A O 1
ATOM 803 N N . GLY A 1 102 ? 1.694 17.25 12.812 1 95.88 102 GLY A N 1
ATOM 804 C CA . GLY A 1 102 ? 3.084 17.188 13.234 1 95.88 102 GLY A CA 1
ATOM 805 C C . GLY A 1 102 ? 3.939 18.281 12.617 1 95.88 102 GLY A C 1
ATOM 806 O O . GLY A 1 102 ? 3.475 19.031 11.758 1 95.88 102 GLY A O 1
ATOM 807 N N . ARG A 1 103 ? 5.168 18.375 13.117 1 93.38 103 ARG A N 1
ATOM 808 C CA . ARG A 1 103 ? 6.16 19.312 12.609 1 93.38 103 ARG A CA 1
ATOM 809 C C . ARG A 1 103 ? 7.52 18.641 12.453 1 93.38 103 ARG A C 1
ATOM 811 O O . ARG A 1 103 ? 7.93 17.859 13.297 1 93.38 103 ARG A O 1
ATOM 818 N N . GLY A 1 104 ? 8.18 18.984 11.375 1 92.62 104 GLY A N 1
ATOM 819 C CA . GLY A 1 104 ? 9.508 18.438 11.148 1 92.62 104 GLY A CA 1
ATOM 820 C C . GLY A 1 104 ? 9.648 17.734 9.82 1 92.62 104 GLY A C 1
ATOM 821 O O . GLY A 1 104 ? 8.977 18.094 8.852 1 92.62 104 GLY A O 1
ATOM 822 N N . ASP A 1 105 ? 10.586 16.844 9.758 1 93.56 105 ASP A N 1
ATOM 823 C CA . ASP A 1 105 ? 10.781 16.016 8.57 1 93.56 105 ASP A CA 1
ATOM 824 C C . ASP A 1 105 ? 9.641 15.023 8.391 1 93.56 105 ASP A C 1
ATOM 826 O O . ASP A 1 105 ? 9.359 14.227 9.289 1 93.56 105 ASP A O 1
ATOM 830 N N . ALA A 1 106 ? 9.008 15.086 7.309 1 95.44 106 ALA A N 1
ATOM 831 C CA . ALA A 1 106 ? 7.82 14.281 7.051 1 95.44 106 ALA A CA 1
ATOM 832 C C . ALA A 1 106 ? 8.109 12.797 7.242 1 95.44 106 ALA A C 1
ATOM 834 O O . ALA A 1 106 ? 7.301 12.07 7.824 1 95.44 106 ALA A O 1
ATOM 835 N N . LYS A 1 107 ? 9.273 12.383 6.82 1 96.31 107 LYS A N 1
ATOM 836 C CA . LYS A 1 107 ? 9.664 10.984 6.926 1 96.31 107 LYS A CA 1
ATOM 837 C C . LYS A 1 107 ? 9.625 10.516 8.375 1 96.31 107 LYS A C 1
ATOM 839 O O . LYS A 1 107 ? 8.945 9.539 8.703 1 96.31 107 LYS A O 1
ATOM 844 N N . GLU A 1 108 ? 10.266 11.203 9.195 1 97.12 108 GLU A N 1
ATOM 845 C CA . GLU A 1 108 ? 10.383 10.844 10.602 1 97.12 108 GLU A CA 1
ATOM 846 C C . GLU A 1 108 ? 9.062 11.023 11.336 1 97.12 108 GLU A C 1
ATOM 848 O O . GLU A 1 108 ? 8.664 10.164 12.125 1 97.12 108 GLU A O 1
ATOM 853 N N . VAL A 1 109 ? 8.406 12.102 11.055 1 98 109 VAL A N 1
ATOM 854 C CA . VAL A 1 109 ? 7.168 12.422 11.766 1 98 109 VAL A CA 1
ATOM 855 C C . VAL A 1 109 ? 6.098 11.383 11.438 1 98 109 VAL A C 1
ATOM 857 O O . VAL A 1 109 ? 5.391 10.914 12.328 1 98 109 VAL A O 1
ATOM 860 N N . ILE A 1 110 ? 5.996 10.992 10.195 1 98.5 110 ILE A N 1
ATOM 861 C CA . ILE A 1 110 ? 4.977 10.031 9.789 1 98.5 110 ILE A CA 1
ATOM 862 C C . ILE A 1 110 ? 5.281 8.664 10.406 1 98.5 110 ILE A C 1
ATOM 864 O O . ILE A 1 110 ? 4.398 8.031 10.984 1 98.5 110 ILE A O 1
ATOM 868 N N . CYS A 1 111 ? 6.488 8.234 10.344 1 98.19 111 CYS A N 1
ATOM 869 C CA . CYS A 1 111 ? 6.848 6.941 10.906 1 98.19 111 CYS A CA 1
ATOM 870 C C . CYS A 1 111 ? 6.578 6.902 12.406 1 98.19 111 CYS A C 1
ATOM 872 O O . CYS A 1 111 ? 6.008 5.938 12.914 1 98.19 111 CYS A O 1
ATOM 874 N N . ASN A 1 112 ? 6.98 7.973 13.047 1 98.44 112 ASN A N 1
ATOM 875 C CA . ASN A 1 112 ? 6.773 8.047 14.492 1 98.44 112 ASN A CA 1
ATOM 876 C C . ASN A 1 112 ? 5.285 8.047 14.844 1 98.44 112 ASN A C 1
ATOM 878 O O . ASN A 1 112 ? 4.867 7.387 15.789 1 98.44 112 ASN A O 1
ATOM 882 N N . ALA A 1 113 ? 4.496 8.797 14.102 1 98.56 113 ALA A N 1
ATOM 883 C CA . ALA A 1 113 ? 3.061 8.867 14.352 1 98.56 113 ALA A CA 1
ATOM 884 C C . ALA A 1 113 ? 2.404 7.5 14.18 1 98.56 113 ALA A C 1
ATOM 886 O O . ALA A 1 113 ? 1.602 7.078 15.016 1 98.56 113 ALA A O 1
ATOM 887 N N . VAL A 1 114 ? 2.756 6.816 13.125 1 98.25 114 VAL A N 1
ATOM 888 C CA . VAL A 1 114 ? 2.211 5.496 12.82 1 98.25 114 VAL A CA 1
ATOM 889 C C . VAL A 1 114 ? 2.555 4.52 13.938 1 98.25 114 VAL A C 1
ATOM 891 O O . VAL A 1 114 ? 1.703 3.742 14.375 1 98.25 114 VAL A O 1
ATOM 894 N N . GLN A 1 115 ? 3.74 4.602 14.414 1 97.44 115 GLN A N 1
ATOM 895 C CA . GLN A 1 115 ? 4.188 3.73 15.492 1 97.44 115 GLN A CA 1
ATOM 896 C C . GLN A 1 115 ? 3.475 4.059 16.797 1 97.44 115 GLN A C 1
ATOM 898 O O . GLN A 1 115 ? 2.938 3.17 17.469 1 97.44 115 GLN A O 1
ATOM 903 N N . ASN A 1 116 ? 3.406 5.309 17.141 1 98 116 ASN A N 1
ATOM 904 C CA . ASN A 1 116 ? 2.822 5.746 18.406 1 98 116 ASN A CA 1
ATOM 905 C C . ASN A 1 116 ? 1.321 5.477 18.453 1 98 116 ASN A C 1
ATOM 907 O O . ASN A 1 116 ? 0.776 5.164 19.516 1 98 116 ASN A O 1
ATOM 911 N N . LEU A 1 117 ? 0.697 5.602 17.344 1 97.75 117 LEU A N 1
ATOM 912 C CA . LEU A 1 117 ? -0.748 5.414 17.266 1 97.75 117 LEU A CA 1
ATOM 913 C C . LEU A 1 117 ? -1.099 3.934 17.156 1 97.75 117 LEU A C 1
ATOM 915 O O . LEU A 1 117 ? -2.273 3.566 17.219 1 97.75 117 LEU A O 1
ATOM 919 N N . LYS A 1 118 ? -0.01 3.09 16.984 1 96.75 118 LYS A N 1
ATOM 920 C CA . LYS A 1 118 ? -0.246 1.68 16.688 1 96.75 118 LYS A CA 1
ATOM 921 C C . LYS A 1 118 ? -1.22 1.52 15.516 1 96.75 118 LYS A C 1
ATOM 923 O O . LYS A 1 118 ? -2.203 0.782 15.617 1 96.75 118 LYS A O 1
ATOM 928 N N . ALA A 1 119 ? -0.935 2.271 14.469 1 97.81 119 ALA A N 1
ATOM 929 C CA . ALA A 1 119 ? -1.793 2.27 13.281 1 97.81 119 ALA A CA 1
ATOM 930 C C . ALA A 1 119 ? -1.867 0.878 12.664 1 97.81 119 ALA A C 1
ATOM 932 O O . ALA A 1 119 ? -0.866 0.161 12.609 1 97.81 119 ALA A O 1
ATOM 933 N N . ASP A 1 120 ? -3.049 0.544 12.172 1 97 120 ASP A N 1
ATOM 934 C CA . ASP A 1 120 ? -3.236 -0.73 11.484 1 97 120 ASP A CA 1
ATOM 935 C C . ASP A 1 120 ? -2.834 -0.625 10.016 1 97 120 ASP A C 1
ATOM 937 O O . ASP A 1 120 ? -2.518 -1.632 9.375 1 97 120 ASP A O 1
ATOM 941 N N . MET A 1 121 ? -2.855 0.625 9.508 1 97.75 121 MET A N 1
ATOM 942 C CA . MET A 1 121 ? -2.494 0.878 8.109 1 97.75 121 MET A CA 1
ATOM 943 C C . MET A 1 121 ? -2.008 2.311 7.93 1 97.75 121 MET A C 1
ATOM 945 O O . MET A 1 121 ? -2.475 3.223 8.617 1 97.75 121 MET A O 1
ATOM 949 N N . LEU A 1 122 ? -1.124 2.443 7 1 98.69 122 LEU A N 1
ATOM 950 C CA . LEU A 1 122 ? -0.694 3.756 6.527 1 98.69 122 LEU A CA 1
ATOM 951 C C . LEU A 1 122 ? -0.978 3.92 5.039 1 98.69 122 LEU A C 1
ATOM 953 O O . LEU A 1 122 ? -0.569 3.084 4.23 1 98.69 122 LEU A O 1
ATOM 957 N N . VAL A 1 123 ? -1.694 4.957 4.676 1 98.69 123 VAL A N 1
ATOM 958 C CA . VAL A 1 123 ? -2.014 5.262 3.285 1 98.69 123 VAL A CA 1
ATOM 959 C C . VAL A 1 123 ? -1.324 6.559 2.869 1 98.69 123 VAL A C 1
ATOM 961 O O . VAL A 1 123 ? -1.421 7.57 3.564 1 98.69 123 VAL A O 1
ATOM 964 N N . MET A 1 124 ? -0.623 6.496 1.765 1 97.56 124 MET A N 1
ATOM 965 C CA . MET A 1 124 ? 0.114 7.656 1.272 1 97.56 124 MET A CA 1
ATOM 966 C C . MET A 1 124 ? -0.076 7.828 -0.231 1 97.56 124 MET A C 1
ATOM 968 O O . MET A 1 124 ? -0.241 6.844 -0.954 1 97.56 124 MET A O 1
ATOM 972 N N . GLY A 1 125 ? -0.065 9.07 -0.664 1 95.19 125 GLY A N 1
ATOM 973 C CA . GLY A 1 125 ? 0.035 9.359 -2.086 1 95.19 125 GLY A CA 1
ATOM 974 C C . GLY A 1 125 ? 1.466 9.398 -2.588 1 95.19 125 GLY A C 1
ATOM 975 O O . GLY A 1 125 ? 2.408 9.25 -1.805 1 95.19 125 GLY A O 1
ATOM 976 N N . THR A 1 126 ? 1.559 9.484 -3.908 1 87.31 126 THR A N 1
ATOM 977 C CA . THR A 1 126 ? 2.871 9.633 -4.527 1 87.31 126 THR A CA 1
ATOM 978 C C . THR A 1 126 ? 3.027 11.016 -5.141 1 87.31 126 THR A C 1
ATOM 980 O O . THR A 1 126 ? 2.285 11.391 -6.055 1 87.31 126 THR A O 1
ATOM 983 N N . HIS A 1 127 ? 3.57 11.898 -4.367 1 72.56 127 HIS A N 1
ATOM 984 C CA . HIS A 1 127 ? 3.781 13.25 -4.879 1 72.56 127 HIS A CA 1
ATOM 985 C C . HIS A 1 127 ? 4.992 13.305 -5.801 1 72.56 127 HIS A C 1
ATOM 987 O O . HIS A 1 127 ? 5.961 12.57 -5.609 1 72.56 127 HIS A O 1
ATOM 993 N N . ASP A 1 128 ? 4.797 13.977 -6.875 1 59.59 128 ASP A N 1
ATOM 994 C CA . ASP A 1 128 ? 5.844 14.219 -7.863 1 59.59 128 ASP A CA 1
ATOM 995 C C . ASP A 1 128 ? 6.883 15.203 -7.336 1 59.59 128 ASP A C 1
ATOM 997 O O . ASP A 1 128 ? 6.938 16.359 -7.773 1 59.59 128 ASP A O 1
ATOM 1001 N N . TYR A 1 129 ? 7.273 15.211 -5.965 1 48.91 129 TYR A N 1
ATOM 1002 C CA . TYR A 1 129 ? 8.227 16.297 -5.789 1 48.91 129 TYR A CA 1
ATOM 1003 C C . TYR A 1 129 ? 9.562 15.977 -6.445 1 48.91 129 TYR A C 1
ATOM 1005 O O . TYR A 1 129 ? 10.172 14.945 -6.141 1 48.91 129 TYR A O 1
ATOM 1013 N N . GLY A 1 130 ? 9.984 16.781 -7.48 1 49.25 130 GLY A N 1
ATOM 1014 C CA . GLY A 1 130 ? 11.227 16.906 -8.227 1 49.25 130 GLY A CA 1
ATOM 1015 C C . GLY A 1 130 ? 11.438 15.781 -9.227 1 49.25 130 GLY A C 1
ATOM 1016 O O . GLY A 1 130 ? 10.469 15.133 -9.648 1 49.25 130 GLY A O 1
ATOM 1017 N N . PHE A 1 131 ? 12.836 15.398 -9.273 1 47.38 131 PHE A N 1
ATOM 1018 C CA . PHE A 1 131 ? 13.602 14.68 -10.281 1 47.38 131 PHE A CA 1
ATOM 1019 C C . PHE A 1 131 ? 13.031 13.281 -10.516 1 47.38 131 PHE A C 1
ATOM 1021 O O . PHE A 1 131 ? 13.344 12.641 -11.516 1 47.38 131 PHE A O 1
ATOM 1028 N N . PHE A 1 132 ? 12.219 12.727 -9.555 1 54.91 132 PHE A N 1
ATOM 1029 C CA . PHE A 1 132 ? 11.922 11.328 -9.836 1 54.91 132 PHE A CA 1
ATOM 1030 C C . PHE A 1 132 ? 10.555 11.188 -10.484 1 54.91 132 PHE A C 1
ATOM 1032 O O . PHE A 1 132 ? 9.75 10.344 -10.078 1 54.91 132 PHE A O 1
ATOM 1039 N N . LYS A 1 133 ? 10.328 12.203 -11.352 1 56.16 133 LYS A N 1
ATOM 1040 C CA . LYS A 1 133 ? 9.094 12.352 -12.125 1 56.16 133 LYS A CA 1
ATOM 1041 C C . LYS A 1 133 ? 8.625 11.008 -12.68 1 56.16 133 LYS A C 1
ATOM 1043 O O . LYS A 1 133 ? 7.426 10.797 -12.875 1 56.16 133 LYS A O 1
ATOM 1048 N N . ARG A 1 134 ? 9.656 10.203 -12.852 1 64.19 134 ARG A N 1
ATOM 1049 C CA . ARG A 1 134 ? 9.227 9 -13.555 1 64.19 134 ARG A CA 1
ATOM 1050 C C . ARG A 1 134 ? 8.898 7.875 -12.586 1 64.19 134 ARG A C 1
ATOM 1052 O O . ARG A 1 134 ? 8.266 6.883 -12.961 1 64.19 134 ARG A O 1
ATOM 1059 N N . ALA A 1 135 ? 9.297 8.242 -11.273 1 70.19 135 ALA A N 1
ATOM 1060 C CA . ALA A 1 135 ? 9.023 7.16 -10.328 1 70.19 135 ALA A CA 1
ATOM 1061 C C . ALA A 1 135 ? 7.668 7.344 -9.656 1 70.19 135 ALA A C 1
ATOM 1063 O O . ALA A 1 135 ? 7.285 8.461 -9.32 1 70.19 135 ALA A O 1
ATOM 1064 N N . LEU A 1 136 ? 6.957 6.23 -9.594 1 83.88 136 LEU A N 1
ATOM 1065 C CA . LEU A 1 136 ? 5.621 6.242 -9.008 1 83.88 136 LEU A CA 1
ATOM 1066 C C . LEU A 1 136 ? 5.684 5.977 -7.508 1 83.88 136 LEU A C 1
ATOM 1068 O O . LEU A 1 136 ? 4.668 5.637 -6.891 1 83.88 136 LEU A O 1
ATOM 1072 N N . LEU A 1 137 ? 6.934 6.102 -6.992 1 89.88 137 LEU A N 1
ATOM 1073 C CA . LEU A 1 137 ? 7.164 5.996 -5.555 1 89.88 137 LEU A CA 1
ATOM 1074 C C . LEU A 1 137 ? 8.008 7.164 -5.055 1 89.88 137 LEU A C 1
ATOM 1076 O O . LEU A 1 137 ? 9.164 7.32 -5.461 1 89.88 137 LEU A O 1
ATOM 1080 N N . GLY A 1 138 ? 7.473 7.957 -4.195 1 89.19 138 GLY A N 1
ATOM 1081 C CA . GLY A 1 138 ? 8.18 9.117 -3.664 1 89.19 138 GLY A CA 1
ATOM 1082 C C . GLY A 1 138 ? 9.141 8.766 -2.543 1 89.19 138 GLY A C 1
ATOM 1083 O O . GLY A 1 138 ? 9.094 7.66 -1.997 1 89.19 138 GLY A O 1
ATOM 1084 N N . SER A 1 139 ? 9.969 9.719 -2.205 1 91 139 SER A N 1
ATOM 1085 C CA . SER A 1 139 ? 11.008 9.5 -1.206 1 91 139 SER A CA 1
ATOM 1086 C C . SER A 1 139 ? 10.406 9.273 0.177 1 91 139 SER A C 1
ATOM 1088 O O . SER A 1 139 ? 10.891 8.43 0.938 1 91 139 SER A O 1
ATOM 1090 N N . VAL A 1 140 ? 9.359 10.016 0.513 1 93.06 140 VAL A N 1
ATOM 1091 C CA . VAL A 1 140 ? 8.75 9.867 1.832 1 93.06 140 VAL A CA 1
ATOM 1092 C C . VAL A 1 140 ? 8.023 8.523 1.918 1 93.06 140 VAL A C 1
ATOM 1094 O O . VAL A 1 140 ? 8.18 7.789 2.895 1 93.06 140 VAL A O 1
ATOM 1097 N N . SER A 1 141 ? 7.258 8.227 0.886 1 94.81 141 SER A N 1
ATOM 1098 C CA . SER A 1 141 ? 6.527 6.961 0.891 1 94.81 141 SER A CA 1
ATOM 1099 C C . SER A 1 141 ? 7.48 5.773 0.914 1 94.81 141 SER A C 1
ATOM 1101 O O . SER A 1 141 ? 7.223 4.773 1.592 1 94.81 141 SER A O 1
ATOM 1103 N N . GLU A 1 142 ? 8.523 5.883 0.188 1 92.81 142 GLU A N 1
ATOM 1104 C CA . GLU A 1 142 ? 9.531 4.824 0.205 1 92.81 142 GLU A CA 1
ATOM 1105 C C . GLU A 1 142 ? 10.141 4.664 1.594 1 92.81 142 GLU A C 1
ATOM 1107 O O . GLU A 1 142 ? 10.289 3.545 2.088 1 92.81 142 GLU A O 1
ATOM 1112 N N . TYR A 1 143 ? 10.516 5.789 2.166 1 94.44 143 TYR A N 1
ATOM 1113 C CA . TYR A 1 143 ? 11.094 5.789 3.504 1 94.44 143 TYR A CA 1
ATOM 1114 C C . TYR A 1 143 ? 10.156 5.121 4.504 1 94.44 143 TYR A C 1
ATOM 1116 O O . TYR A 1 143 ? 10.578 4.246 5.27 1 94.44 143 TYR A O 1
ATOM 1124 N N . CYS A 1 144 ? 8.938 5.453 4.504 1 96.06 144 CYS A N 1
ATOM 1125 C CA . CYS A 1 144 ? 7.957 4.906 5.438 1 96.06 144 CYS A CA 1
ATOM 1126 C C . CYS A 1 144 ? 7.727 3.422 5.172 1 96.06 144 CYS A C 1
ATOM 1128 O O . CYS A 1 144 ? 7.66 2.623 6.109 1 96.06 144 CYS A O 1
ATOM 1130 N N . ALA A 1 145 ? 7.625 3.061 3.895 1 94.69 145 ALA A N 1
ATOM 1131 C CA . ALA A 1 145 ? 7.391 1.664 3.535 1 94.69 145 ALA A CA 1
ATOM 1132 C C . ALA A 1 145 ? 8.516 0.771 4.047 1 94.69 145 ALA A C 1
ATOM 1134 O O . ALA A 1 145 ? 8.289 -0.386 4.406 1 94.69 145 ALA A O 1
ATOM 1135 N N . LYS A 1 146 ? 9.664 1.299 4.137 1 93.62 146 LYS A N 1
ATOM 1136 C CA . LYS A 1 146 ? 10.836 0.534 4.57 1 93.62 146 LYS A CA 1
ATOM 1137 C C . LYS A 1 146 ? 10.883 0.419 6.09 1 93.62 146 LYS A C 1
ATOM 1139 O O . LYS A 1 146 ? 11.586 -0.436 6.629 1 93.62 146 LYS A O 1
ATOM 1144 N N . ARG A 1 147 ? 10.07 1.23 6.777 1 93.94 147 ARG A N 1
ATOM 1145 C CA . ARG A 1 147 ? 10.383 1.374 8.195 1 93.94 147 ARG A CA 1
ATOM 1146 C C . ARG A 1 147 ? 9.172 1.033 9.062 1 93.94 147 ARG A C 1
ATOM 1148 O O . ARG A 1 147 ? 9.328 0.526 10.172 1 93.94 147 ARG A O 1
ATOM 1155 N N . VAL A 1 148 ? 8 1.377 8.586 1 95.38 148 VAL A N 1
ATOM 1156 C CA . VAL A 1 148 ? 6.844 1.159 9.445 1 95.38 148 VAL A CA 1
ATOM 1157 C C . VAL A 1 148 ? 6.465 -0.321 9.445 1 95.38 148 VAL A C 1
ATOM 1159 O O . VAL A 1 148 ? 6.656 -1.012 8.438 1 95.38 148 VAL A O 1
ATOM 1162 N N . LYS A 1 149 ? 5.77 -0.754 10.461 1 93.12 149 LYS A N 1
ATOM 1163 C CA . LYS A 1 149 ? 5.52 -2.178 10.664 1 93.12 149 LYS A CA 1
ATOM 1164 C C . LYS A 1 149 ? 4.113 -2.559 10.211 1 93.12 149 LYS A C 1
ATOM 1166 O O . LYS A 1 149 ? 3.799 -3.742 10.07 1 93.12 149 LYS A O 1
ATOM 1171 N N . CYS A 1 150 ? 3.291 -1.602 10.031 1 95.81 150 CYS A N 1
ATOM 1172 C CA . CYS A 1 150 ? 1.948 -1.877 9.531 1 95.81 150 CYS A CA 1
ATOM 1173 C C . CYS A 1 150 ? 1.927 -1.89 8.008 1 95.81 150 CYS A C 1
ATOM 1175 O O . CYS A 1 150 ? 2.865 -1.417 7.367 1 95.81 150 CYS A O 1
ATOM 1177 N N . PRO A 1 151 ? 0.899 -2.443 7.406 1 97.25 151 PRO A N 1
ATOM 1178 C CA . PRO A 1 151 ? 0.746 -2.355 5.953 1 97.25 151 PRO A CA 1
ATOM 1179 C C . PRO A 1 151 ? 0.762 -0.916 5.441 1 97.25 151 PRO A C 1
ATOM 1181 O O . PRO A 1 151 ? 0.201 -0.024 6.086 1 97.25 151 PRO A O 1
ATOM 1184 N N . VAL A 1 152 ? 1.48 -0.727 4.332 1 97.88 152 VAL A N 1
ATOM 1185 C CA . VAL A 1 152 ? 1.552 0.58 3.688 1 97.88 152 VAL A CA 1
ATOM 1186 C C . VAL A 1 152 ? 0.875 0.518 2.32 1 97.88 152 VAL A C 1
ATOM 1188 O O . VAL A 1 152 ? 1.124 -0.404 1.539 1 97.88 152 VAL A O 1
ATOM 1191 N N . ILE A 1 153 ? 0.023 1.477 2.053 1 98.25 153 ILE A N 1
ATOM 1192 C CA . ILE A 1 153 ? -0.675 1.59 0.776 1 98.25 153 ILE A CA 1
ATOM 1193 C C . ILE A 1 153 ? -0.182 2.824 0.025 1 98.25 153 ILE A C 1
ATOM 1195 O O . ILE A 1 153 ? -0.269 3.945 0.534 1 98.25 153 ILE A O 1
ATOM 1199 N N . ILE A 1 154 ? 0.347 2.574 -1.11 1 97.19 154 ILE A N 1
ATOM 1200 C CA . ILE A 1 154 ? 0.817 3.637 -1.992 1 97.19 154 ILE A CA 1
ATOM 1201 C C . ILE A 1 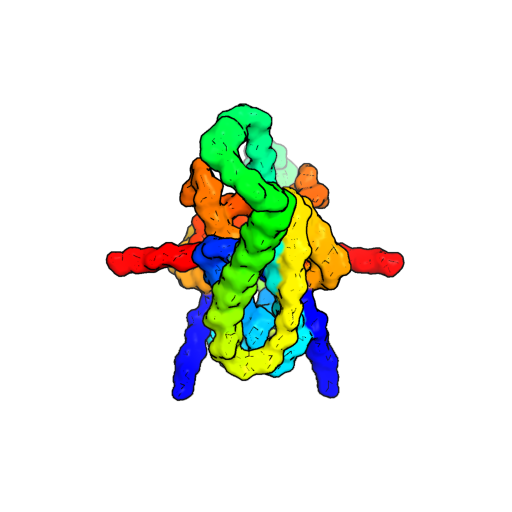154 ? -0.204 3.877 -3.102 1 97.19 154 ILE A C 1
ATOM 1203 O O . ILE A 1 154 ? -0.36 3.047 -4 1 97.19 154 ILE A O 1
ATOM 1207 N N . VAL A 1 155 ? -0.847 5.008 -3.031 1 97.06 155 VAL A N 1
ATOM 1208 C CA . VAL A 1 155 ? -1.887 5.336 -4 1 97.06 155 VAL A CA 1
ATOM 1209 C C . VAL A 1 155 ? -1.298 6.191 -5.121 1 97.06 155 VAL A C 1
ATOM 1211 O O . VAL A 1 155 ? -0.605 7.18 -4.859 1 97.06 155 VAL A O 1
ATOM 1214 N N . LYS A 1 156 ? -1.51 5.668 -6.309 1 91.56 156 LYS A N 1
ATOM 1215 C CA . LYS A 1 156 ? -0.981 6.359 -7.48 1 91.56 156 LYS A CA 1
ATOM 1216 C C . LYS A 1 156 ? -2.029 7.285 -8.094 1 91.56 156 LYS A C 1
ATOM 1218 O O . LYS A 1 156 ? -3.225 6.988 -8.055 1 91.56 156 LYS A O 1
ATOM 1223 N N . LYS A 1 157 ? -1.501 8.391 -8.43 1 76 157 LYS A N 1
ATOM 1224 C CA . LYS A 1 157 ? -2.428 9.32 -9.078 1 76 157 LYS A CA 1
ATOM 1225 C C . LYS A 1 157 ? -2.979 8.719 -10.367 1 76 157 LYS A C 1
ATOM 1227 O O . LYS A 1 157 ? -2.256 8.047 -11.109 1 76 157 LYS A O 1
ATOM 1232 N N . ASN A 1 158 ? -4.348 8.625 -10.445 1 64.62 158 ASN A N 1
ATOM 1233 C CA . ASN A 1 158 ? -4.953 8.172 -11.695 1 64.62 158 ASN A CA 1
ATOM 1234 C C . ASN A 1 158 ? -4.441 8.969 -12.891 1 64.62 158 ASN A C 1
ATOM 1236 O O . ASN A 1 158 ? -4.398 10.203 -12.844 1 64.62 158 ASN A O 1
ATOM 1240 N N . MET A 1 159 ? -3.406 8.445 -13.508 1 50.69 159 MET A N 1
ATOM 1241 C CA . MET A 1 159 ? -3.102 9.164 -14.742 1 50.69 159 MET A CA 1
ATOM 1242 C C . MET A 1 159 ? -4.301 9.156 -15.688 1 50.69 159 MET A C 1
ATOM 1244 O O . MET A 1 159 ? -4.988 8.141 -15.82 1 50.69 159 MET A O 1
ATOM 1248 N N . PRO A 1 160 ? -4.812 10.336 -16.031 1 42.59 160 PRO A N 1
ATOM 1249 C CA . PRO A 1 160 ? -5.863 10.328 -17.047 1 42.59 160 PRO A CA 1
ATOM 1250 C C . PRO A 1 160 ? -5.645 9.25 -18.109 1 42.59 160 PRO A C 1
ATOM 1252 O O . PRO A 1 160 ? -4.5 8.938 -18.453 1 42.59 160 PRO A O 1
ATOM 1255 N N . GLN A 1 161 ? -6.34 8.086 -17.969 1 37 161 GLN A N 1
ATOM 1256 C CA . GLN A 1 161 ? -6.297 7.227 -19.156 1 37 161 GLN A CA 1
ATOM 1257 C C . GLN A 1 161 ? -6.352 8.055 -20.438 1 37 161 GLN A C 1
ATOM 1259 O O . GLN A 1 161 ? -7.289 8.828 -20.641 1 37 161 GLN A O 1
ATOM 1264 N N . ASN A 1 162 ? -5.297 8.672 -20.781 1 32.66 162 ASN A N 1
ATOM 1265 C CA . ASN A 1 162 ? -5.453 9.234 -22.125 1 32.66 162 ASN A CA 1
ATOM 1266 C C . ASN A 1 162 ? -6.242 8.305 -23.031 1 32.66 162 ASN A C 1
ATOM 1268 O O . ASN A 1 162 ? -5.852 7.152 -23.234 1 32.66 162 ASN A O 1
ATOM 1272 N N . ASN A 1 163 ? -7.57 8.469 -23.062 1 28.48 163 ASN A N 1
ATOM 1273 C CA . ASN A 1 163 ? -8.234 8.133 -24.312 1 28.48 163 ASN A CA 1
ATOM 1274 C C . ASN A 1 163 ? -7.441 8.617 -25.516 1 28.48 163 ASN A C 1
ATOM 1276 O O . ASN A 1 163 ? -6.957 9.75 -25.531 1 28.48 163 ASN A O 1
ATOM 1280 N N . MET B 1 1 ? -29.531 1.429 -8.594 1 33.56 1 MET B N 1
ATOM 1281 C CA . MET B 1 1 ? -28.641 0.51 -7.891 1 33.56 1 MET B CA 1
ATOM 1282 C C . MET B 1 1 ? -27.188 0.851 -8.172 1 33.56 1 MET B C 1
ATOM 1284 O O . MET B 1 1 ? -26.75 0.878 -9.328 1 33.56 1 MET B O 1
ATOM 1288 N N . GLU B 1 2 ? -26.5 1.7 -7.508 1 45.03 2 GLU B N 1
ATOM 1289 C CA . GLU B 1 2 ? -25.234 2.305 -7.891 1 45.03 2 GLU B CA 1
ATOM 1290 C C . GLU B 1 2 ? -24.219 1.239 -8.289 1 45.03 2 GLU B C 1
ATOM 1292 O O . GLU B 1 2 ? -24.062 0.23 -7.598 1 45.03 2 GLU B O 1
ATOM 1297 N N . GLU B 1 3 ? -24.109 0.924 -9.531 1 49.75 3 GLU B N 1
ATOM 1298 C CA . GLU B 1 3 ? -23.281 -0.125 -10.133 1 49.75 3 GLU B CA 1
ATOM 1299 C C . GLU B 1 3 ? -21.938 -0.246 -9.422 1 49.75 3 GLU B C 1
ATOM 1301 O O . GLU B 1 3 ? -21.188 0.724 -9.344 1 49.75 3 GLU B O 1
ATOM 1306 N N . THR B 1 4 ? -21.969 -1.055 -8.391 1 63.47 4 THR B N 1
ATOM 1307 C CA . THR B 1 4 ? -20.734 -1.279 -7.656 1 63.47 4 THR B CA 1
ATOM 1308 C C . THR B 1 4 ? -19.594 -1.642 -8.609 1 63.47 4 THR B C 1
ATOM 1310 O O . THR B 1 4 ? -19.766 -2.496 -9.484 1 63.47 4 THR B O 1
ATOM 1313 N N . LYS B 1 5 ? -18.703 -0.789 -8.781 1 73.56 5 LYS B N 1
ATOM 1314 C CA . LYS B 1 5 ? -17.562 -0.962 -9.68 1 73.56 5 LYS B CA 1
ATOM 1315 C C . LYS B 1 5 ? -16.797 -2.246 -9.359 1 73.56 5 LYS B C 1
ATOM 1317 O O . LYS B 1 5 ? -16.5 -2.523 -8.195 1 73.56 5 LYS B O 1
ATOM 1322 N N . GLU B 1 6 ? -16.766 -3.213 -10.406 1 87.94 6 GLU B N 1
ATOM 1323 C CA . GLU B 1 6 ? -15.953 -4.418 -10.32 1 87.94 6 GLU B CA 1
ATOM 1324 C C . GLU B 1 6 ? -14.469 -4.082 -10.336 1 87.94 6 GLU B C 1
ATOM 1326 O O . GLU B 1 6 ? -14 -3.369 -11.227 1 87.94 6 GLU B O 1
ATOM 1331 N N . ARG B 1 7 ? -13.797 -4.504 -9.328 1 94.88 7 ARG B N 1
ATOM 1332 C CA . ARG B 1 7 ? -12.359 -4.242 -9.25 1 94.88 7 ARG B CA 1
ATOM 1333 C C . ARG B 1 7 ? -11.562 -5.535 -9.352 1 94.88 7 ARG B C 1
ATOM 1335 O O . ARG B 1 7 ? -12 -6.582 -8.867 1 94.88 7 ARG B O 1
ATOM 1342 N N . LYS B 1 8 ? -10.422 -5.434 -10.062 1 97.81 8 LYS B N 1
ATOM 1343 C CA . LYS B 1 8 ? -9.445 -6.512 -10.133 1 97.81 8 LYS B CA 1
ATOM 1344 C C . LYS B 1 8 ? -8.305 -6.285 -9.141 1 97.81 8 LYS B C 1
ATOM 1346 O O . LYS B 1 8 ? -7.527 -5.336 -9.281 1 97.81 8 LYS B O 1
ATOM 1351 N N . ILE B 1 9 ? -8.203 -7.164 -8.203 1 98.19 9 ILE B N 1
ATOM 1352 C CA . ILE B 1 9 ? -7.176 -7.086 -7.172 1 98.19 9 ILE B CA 1
ATOM 1353 C C . ILE B 1 9 ? -6.164 -8.211 -7.363 1 98.19 9 ILE B C 1
ATOM 1355 O O . ILE B 1 9 ? -6.496 -9.391 -7.207 1 98.19 9 ILE B O 1
ATOM 1359 N N . VAL B 1 10 ? -4.949 -7.82 -7.738 1 98.81 10 VAL B N 1
ATOM 1360 C CA . VAL B 1 10 ? -3.891 -8.805 -7.941 1 98.81 10 VAL B CA 1
ATOM 1361 C C . VAL B 1 10 ? -3.109 -8.992 -6.641 1 98.81 10 VAL B C 1
ATOM 1363 O O . VAL B 1 10 ? -2.646 -8.023 -6.039 1 98.81 10 VAL B O 1
ATOM 1366 N N . VAL B 1 11 ? -2.996 -10.195 -6.203 1 98.81 11 VAL B N 1
ATOM 1367 C CA . VAL B 1 11 ? -2.137 -10.562 -5.082 1 98.81 11 VAL B CA 1
ATOM 1368 C C . VAL B 1 11 ? -0.99 -11.445 -5.578 1 98.81 11 VAL B C 1
ATOM 1370 O O . VAL B 1 11 ? -1.222 -12.516 -6.137 1 98.81 11 VAL B O 1
ATOM 1373 N N . ALA B 1 12 ? 0.242 -10.945 -5.402 1 98.5 12 ALA B N 1
ATOM 1374 C CA . ALA B 1 12 ? 1.406 -11.766 -5.715 1 98.5 12 ALA B CA 1
ATOM 1375 C C . ALA B 1 12 ? 1.622 -12.836 -4.652 1 98.5 12 ALA B C 1
ATOM 1377 O O . ALA B 1 12 ? 1.863 -12.523 -3.484 1 98.5 12 ALA B O 1
ATOM 1378 N N . VAL B 1 13 ? 1.574 -14.133 -5.078 1 97.62 13 VAL B N 1
ATOM 1379 C CA . VAL B 1 13 ? 1.687 -15.219 -4.109 1 97.62 13 VAL B CA 1
ATOM 1380 C C . VAL B 1 13 ? 2.863 -16.125 -4.477 1 97.62 13 VAL B C 1
ATOM 1382 O O . VAL B 1 13 ? 3.227 -16.234 -5.648 1 97.62 13 VAL B O 1
ATOM 1385 N N . ASP B 1 14 ? 3.488 -16.625 -3.525 1 94.88 14 ASP B N 1
ATOM 1386 C CA . ASP B 1 14 ? 4.492 -17.672 -3.645 1 94.88 14 ASP B CA 1
ATOM 1387 C C . ASP B 1 14 ? 4.422 -18.641 -2.461 1 94.88 14 ASP B C 1
ATOM 1389 O O . ASP B 1 14 ? 3.367 -18.797 -1.841 1 94.88 14 ASP B O 1
ATOM 1393 N N . GLU B 1 15 ? 5.48 -19.312 -2.15 1 92.12 15 GLU B N 1
ATOM 1394 C CA . GLU B 1 15 ? 5.441 -20.312 -1.098 1 92.12 15 GLU B CA 1
ATOM 1395 C C . GLU B 1 15 ? 5.656 -19.688 0.277 1 92.12 15 GLU B C 1
ATOM 1397 O O . GLU B 1 15 ? 5.5 -20.359 1.301 1 92.12 15 GLU B O 1
ATOM 1402 N N . SER B 1 16 ? 5.953 -18.438 0.336 1 91.12 16 SER B N 1
ATOM 1403 C CA . SER B 1 16 ? 6.352 -17.812 1.59 1 91.12 16 SER B CA 1
ATOM 1404 C C . SER B 1 16 ? 5.141 -17.516 2.473 1 91.12 16 SER B C 1
ATOM 1406 O O . SER B 1 16 ? 4.027 -17.359 1.973 1 91.12 16 SER B O 1
ATOM 1408 N N . GLU B 1 17 ? 5.332 -17.484 3.756 1 92.06 17 GLU B N 1
ATOM 1409 C CA . GLU B 1 17 ? 4.305 -17.062 4.707 1 92.06 17 GLU B CA 1
ATOM 1410 C C . GLU B 1 17 ? 3.902 -15.609 4.492 1 92.06 17 GLU B C 1
ATOM 1412 O O . GLU B 1 17 ? 2.736 -15.25 4.672 1 92.06 17 GLU B O 1
ATOM 1417 N N . GLU B 1 18 ? 4.836 -14.836 4.066 1 93.12 18 GLU B N 1
ATOM 1418 C CA . GLU B 1 18 ? 4.594 -13.414 3.84 1 93.12 18 GLU B CA 1
ATOM 1419 C C . GLU B 1 18 ? 3.559 -13.195 2.738 1 93.12 18 GLU B C 1
ATOM 1421 O O . GLU B 1 18 ? 2.688 -12.336 2.857 1 93.12 18 GLU B O 1
ATOM 1426 N N . SER B 1 19 ? 3.66 -14.008 1.704 1 95.38 19 SER B N 1
ATOM 1427 C CA . SER B 1 19 ? 2.707 -13.859 0.608 1 95.38 19 SER B CA 1
ATOM 1428 C C . SER B 1 19 ? 1.319 -14.344 1.013 1 95.38 19 SER B C 1
ATOM 1430 O O . SER B 1 19 ? 0.309 -13.805 0.561 1 95.38 19 SER B O 1
ATOM 1432 N N . MET B 1 20 ? 1.248 -15.344 1.904 1 95.81 20 MET B N 1
ATOM 1433 C CA . MET B 1 20 ? -0.046 -15.828 2.379 1 95.81 20 MET B CA 1
ATOM 1434 C C . MET B 1 20 ? -0.685 -14.82 3.332 1 95.81 20 MET B C 1
ATOM 1436 O O . MET B 1 20 ? -1.906 -14.656 3.34 1 95.81 20 MET B O 1
ATOM 1440 N N . GLU B 1 21 ? 0.144 -14.164 4.066 1 94.88 21 GLU B N 1
ATOM 1441 C CA . GLU B 1 21 ? -0.354 -13.086 4.914 1 94.88 21 GLU B CA 1
ATOM 1442 C C . GLU B 1 21 ? -0.922 -11.945 4.078 1 94.88 21 GLU B C 1
ATOM 1444 O O . GLU B 1 21 ? -1.948 -11.359 4.43 1 94.88 21 GLU B O 1
ATOM 1449 N N . ALA B 1 22 ? -0.222 -11.68 3.004 1 97 22 ALA B N 1
ATOM 1450 C CA . ALA B 1 22 ? -0.715 -10.656 2.092 1 97 22 ALA B CA 1
ATOM 1451 C C . ALA B 1 22 ? -2.072 -11.039 1.512 1 97 22 ALA B C 1
ATOM 1453 O O . ALA B 1 22 ? -2.973 -10.203 1.409 1 97 22 ALA B O 1
ATOM 1454 N N . LEU B 1 23 ? -2.219 -12.289 1.166 1 97.19 23 LEU B N 1
ATOM 1455 C CA . LEU B 1 23 ? -3.492 -12.789 0.657 1 97.19 23 LEU B CA 1
ATOM 1456 C C . LEU B 1 23 ? -4.582 -12.672 1.715 1 97.19 23 LEU B C 1
ATOM 1458 O O . LEU B 1 23 ? -5.664 -12.148 1.44 1 97.19 23 LEU B O 1
ATOM 1462 N N . SER B 1 24 ? -4.305 -13.109 2.883 1 95.75 24 SER B N 1
ATOM 1463 C CA . SER B 1 24 ? -5.27 -13.031 3.975 1 95.75 24 SER B CA 1
ATOM 1464 C C . SER B 1 24 ? -5.672 -11.586 4.25 1 95.75 24 SER B C 1
ATOM 1466 O O . SER B 1 24 ? -6.859 -11.281 4.379 1 95.75 24 SER B O 1
ATOM 1468 N N . TRP B 1 25 ? -4.699 -10.742 4.32 1 95.5 25 TRP B N 1
ATOM 1469 C CA . TRP B 1 25 ? -4.949 -9.32 4.539 1 95.5 25 TRP B CA 1
ATOM 1470 C C . TRP B 1 25 ? -5.871 -8.758 3.463 1 95.5 25 TRP B C 1
ATOM 1472 O O . TRP B 1 25 ? -6.801 -8.008 3.762 1 95.5 25 TRP B O 1
ATOM 1482 N N . SER B 1 26 ? -5.574 -9.07 2.191 1 96.62 26 SER B N 1
ATOM 1483 C CA . SER B 1 26 ? -6.367 -8.562 1.078 1 96.62 26 SER B CA 1
ATOM 1484 C C . SER B 1 26 ? -7.824 -8.992 1.195 1 96.62 26 SER B C 1
ATOM 1486 O O . SER B 1 26 ? -8.734 -8.203 0.927 1 96.62 26 SER B O 1
ATOM 1488 N N . LEU B 1 27 ? -8.039 -10.195 1.607 1 95 27 LEU B N 1
ATOM 1489 C CA . LEU B 1 27 ? -9.391 -10.719 1.761 1 95 27 LEU B CA 1
ATOM 1490 C C . LEU B 1 27 ? -10.141 -9.977 2.865 1 95 27 LEU B C 1
ATOM 1492 O O . LEU B 1 27 ? -11.297 -9.594 2.689 1 95 27 LEU B O 1
ATOM 1496 N N . ASP B 1 28 ? -9.461 -9.695 3.91 1 92 28 ASP B N 1
ATOM 1497 C CA . ASP B 1 28 ? -10.062 -9.062 5.082 1 92 28 ASP B CA 1
ATOM 1498 C C . ASP B 1 28 ? -10.352 -7.586 4.82 1 92 28 ASP B C 1
ATOM 1500 O O . ASP B 1 28 ? -11.273 -7.016 5.402 1 92 28 ASP B O 1
ATOM 1504 N N . ASN B 1 29 ? -9.609 -7.008 3.908 1 93.5 29 ASN B N 1
ATOM 1505 C CA . ASN B 1 29 ? -9.648 -5.551 3.844 1 93.5 29 ASN B CA 1
ATOM 1506 C C . ASN B 1 29 ? -10.211 -5.062 2.514 1 93.5 29 ASN B C 1
ATOM 1508 O O . ASN B 1 29 ? -10.719 -3.939 2.42 1 93.5 29 ASN B O 1
ATOM 1512 N N . LEU B 1 30 ? -10.211 -5.895 1.492 1 94.94 30 LEU B N 1
ATOM 1513 C CA . LEU B 1 30 ? -10.523 -5.379 0.165 1 94.94 30 LEU B CA 1
ATOM 1514 C C . LEU B 1 30 ? -11.727 -6.102 -0.428 1 94.94 30 LEU B C 1
ATOM 1516 O O . LEU B 1 30 ? -12.141 -5.809 -1.553 1 94.94 30 LEU B O 1
ATOM 1520 N N . PHE B 1 31 ? -12.305 -7 0.332 1 92.81 31 PHE B N 1
ATOM 1521 C CA . PHE B 1 31 ? -13.453 -7.758 -0.15 1 92.81 31 PHE B CA 1
ATOM 1522 C C . PHE B 1 31 ? -14.602 -7.691 0.849 1 92.81 31 PHE B C 1
ATOM 1524 O O . PHE B 1 31 ? -14.992 -8.711 1.424 1 92.81 31 PHE B O 1
ATOM 1531 N N . PRO B 1 32 ? -15.133 -6.512 1 1 88 32 PRO B N 1
ATOM 1532 C CA . PRO B 1 32 ? -16.297 -6.426 1.876 1 88 32 PRO B CA 1
ATOM 1533 C C . PRO B 1 32 ? -17.484 -7.246 1.364 1 88 32 PRO B C 1
ATOM 1535 O O . PRO B 1 32 ? -17.531 -7.59 0.181 1 88 32 PRO B O 1
ATOM 1538 N N . TYR B 1 33 ? -18.344 -7.504 2.229 1 85 33 TYR B N 1
ATOM 1539 C CA . TYR B 1 33 ? -19.516 -8.289 1.877 1 85 33 TYR B CA 1
ATOM 1540 C C . TYR B 1 33 ? -20.266 -7.648 0.714 1 85 33 TYR B C 1
ATOM 1542 O O . TYR B 1 33 ? -20.484 -6.434 0.7 1 85 33 TYR B O 1
ATOM 1550 N N . GLY B 1 34 ? -20.531 -8.453 -0.296 1 83.94 34 GLY B N 1
ATOM 1551 C CA . GLY B 1 34 ? -21.312 -7.988 -1.424 1 83.94 34 GLY B CA 1
ATOM 1552 C C . GLY B 1 34 ? -20.484 -7.348 -2.518 1 83.94 34 GLY B C 1
ATOM 1553 O O . GLY B 1 34 ? -21.016 -6.887 -3.525 1 83.94 34 GLY B O 1
ATOM 1554 N N . SER B 1 35 ? -19.234 -7.285 -2.281 1 86.06 35 SER B N 1
ATOM 1555 C CA . SER B 1 35 ? -18.391 -6.707 -3.311 1 86.06 35 SER B CA 1
ATOM 1556 C C . SER B 1 35 ? -18.344 -7.59 -4.555 1 86.06 35 SER B C 1
ATOM 1558 O O . SER B 1 35 ? -18.562 -8.797 -4.469 1 86.06 35 SER B O 1
ATOM 1560 N N . ASN B 1 36 ? -18.125 -6.957 -5.676 1 91.12 36 ASN B N 1
ATOM 1561 C CA . ASN B 1 36 ? -17.953 -7.672 -6.938 1 91.12 36 ASN B CA 1
ATOM 1562 C C . ASN B 1 36 ? -16.484 -7.711 -7.363 1 91.12 36 ASN B C 1
ATOM 1564 O O . ASN B 1 36 ? -16.172 -7.887 -8.547 1 91.12 36 ASN B O 1
ATOM 1568 N N . ASN B 1 37 ? -15.602 -7.559 -6.441 1 94.62 37 ASN B N 1
ATOM 1569 C CA . ASN B 1 37 ? -14.164 -7.598 -6.719 1 94.62 37 ASN B CA 1
ATOM 1570 C C . ASN B 1 37 ? -13.719 -8.992 -7.156 1 94.62 37 ASN B C 1
ATOM 1572 O O . ASN B 1 37 ? -14.32 -9.992 -6.77 1 94.62 37 ASN B O 1
ATOM 1576 N N . THR B 1 38 ? -12.773 -9.008 -8.016 1 96.94 38 THR B N 1
ATOM 1577 C CA . THR B 1 38 ? -12.117 -10.25 -8.422 1 96.94 38 THR B CA 1
ATOM 1578 C C . THR B 1 38 ? -10.734 -10.359 -7.801 1 96.94 38 THR B C 1
ATOM 1580 O O . THR B 1 38 ? -9.93 -9.422 -7.879 1 96.94 38 THR B O 1
ATOM 1583 N N . LEU B 1 39 ? -10.492 -11.461 -7.117 1 97.44 39 LEU B N 1
ATOM 1584 C CA . LEU B 1 39 ? -9.164 -11.789 -6.598 1 97.44 39 LEU B CA 1
ATOM 1585 C C . LEU B 1 39 ? -8.336 -12.523 -7.648 1 97.44 39 LEU B C 1
ATOM 1587 O O . LEU B 1 39 ? -8.734 -13.594 -8.125 1 97.44 39 LEU B O 1
ATOM 1591 N N . ILE B 1 40 ? -7.246 -11.953 -8.062 1 98.62 40 ILE B N 1
ATOM 1592 C CA . ILE B 1 40 ? -6.336 -12.594 -9 1 98.62 40 ILE B CA 1
ATOM 1593 C C . ILE B 1 40 ? -5.066 -13.031 -8.273 1 98.62 40 ILE B C 1
ATOM 1595 O O . ILE B 1 40 ? -4.277 -12.195 -7.832 1 98.62 40 ILE B O 1
ATOM 1599 N N . LEU B 1 41 ? -4.895 -14.32 -8.094 1 98.69 41 LEU B N 1
ATOM 1600 C CA . LEU B 1 41 ? -3.678 -14.898 -7.543 1 98.69 41 LEU B CA 1
ATOM 1601 C C . LEU B 1 41 ? -2.592 -15 -8.609 1 98.69 41 LEU B C 1
ATOM 1603 O O . LEU B 1 41 ? -2.746 -15.727 -9.594 1 98.69 41 LEU B O 1
ATOM 1607 N N . LEU B 1 42 ? -1.515 -14.266 -8.453 1 98.81 42 LEU B N 1
ATOM 1608 C CA . LEU B 1 42 ? -0.419 -14.281 -9.414 1 98.81 42 LEU B CA 1
ATOM 1609 C C . LEU B 1 42 ? 0.806 -14.984 -8.836 1 98.81 42 LEU B C 1
ATOM 1611 O O . LEU B 1 42 ? 1.398 -14.5 -7.867 1 98.81 42 LEU B O 1
ATOM 1615 N N . TYR B 1 43 ? 1.164 -16.094 -9.367 1 98.44 43 TYR B N 1
ATOM 1616 C CA . TYR B 1 43 ? 2.375 -16.828 -9 1 98.44 43 TYR B CA 1
ATOM 1617 C C . TYR B 1 43 ? 3.398 -16.781 -10.133 1 98.44 43 TYR B C 1
ATOM 1619 O O . TYR B 1 43 ? 3.074 -17.078 -11.281 1 98.44 43 TYR B O 1
ATOM 1627 N N . VAL B 1 44 ? 4.609 -16.375 -9.773 1 97 44 VAL B N 1
ATOM 1628 C CA . VAL B 1 44 ? 5.715 -16.359 -10.727 1 97 44 VAL B CA 1
ATOM 1629 C C . VAL B 1 44 ? 6.68 -17.5 -10.406 1 97 44 VAL B C 1
ATOM 1631 O O . VAL B 1 44 ? 7.316 -17.516 -9.352 1 97 44 VAL B O 1
ATOM 1634 N N . LYS B 1 45 ? 6.797 -18.438 -11.289 1 93.12 45 LYS B N 1
ATOM 1635 C CA . LYS B 1 45 ? 7.73 -19.547 -11.109 1 93.12 45 LYS B CA 1
ATOM 1636 C C . LYS B 1 45 ? 9.172 -19.062 -11.156 1 93.12 45 LYS B C 1
ATOM 1638 O O . LYS B 1 45 ? 9.555 -18.297 -12.047 1 93.12 45 LYS B O 1
ATOM 1643 N N . PRO B 1 46 ? 9.914 -19.406 -10.125 1 83.69 46 PRO B N 1
ATOM 1644 C CA . PRO B 1 46 ? 11.328 -19.031 -10.203 1 83.69 46 PRO B CA 1
ATOM 1645 C C . PRO B 1 46 ? 12.031 -19.641 -11.422 1 83.69 46 PRO B C 1
ATOM 1647 O O . PRO B 1 46 ? 11.578 -20.656 -11.953 1 83.69 46 PRO B O 1
ATOM 1650 N N . PRO B 1 47 ? 13.117 -18.875 -11.859 1 78.56 47 PRO B N 1
ATOM 1651 C CA . PRO B 1 47 ? 13.875 -19.5 -12.945 1 78.56 47 PRO B CA 1
ATOM 1652 C C . PRO B 1 47 ? 14.469 -20.844 -12.555 1 78.56 47 PRO B C 1
ATOM 1654 O O . PRO B 1 47 ? 14.789 -21.062 -11.383 1 78.56 47 PRO B O 1
ATOM 1657 N N . LEU B 1 48 ? 14.414 -21.812 -13.469 1 71.69 48 LEU B N 1
ATOM 1658 C CA . LEU B 1 48 ? 14.992 -23.125 -13.234 1 71.69 48 LEU B CA 1
ATOM 1659 C C . LEU B 1 48 ? 16.5 -23.031 -13.055 1 71.69 48 LEU B C 1
ATOM 1661 O O . LEU B 1 48 ? 17.172 -22.219 -13.711 1 71.69 48 LEU B O 1
ATOM 1665 N N . PRO B 1 49 ? 16.984 -23.516 -11.836 1 60.59 49 PRO B N 1
ATOM 1666 C CA . PRO B 1 49 ? 18.453 -23.547 -11.75 1 60.59 49 PRO B CA 1
ATOM 1667 C C . PRO B 1 49 ? 19.094 -24.109 -13.016 1 60.59 49 PRO B C 1
ATOM 1669 O O . PRO B 1 49 ? 18.578 -25.062 -13.609 1 60.59 49 PRO B O 1
ATOM 1672 N N . VAL B 1 50 ? 19.672 -23.188 -13.82 1 55.81 50 VAL B N 1
ATOM 1673 C CA . VAL B 1 50 ? 20.469 -23.734 -14.906 1 55.81 50 VAL B CA 1
ATOM 1674 C C . VAL B 1 50 ? 21.438 -24.781 -14.359 1 55.81 50 VAL B C 1
ATOM 1676 O O . VAL B 1 50 ? 22.25 -24.5 -13.484 1 55.81 50 VAL B O 1
ATOM 1679 N N . TYR B 1 51 ? 20.984 -25.938 -14.094 1 47.69 51 TYR B N 1
ATOM 1680 C CA . TYR B 1 51 ? 22.016 -26.922 -13.766 1 47.69 51 TYR B CA 1
ATOM 1681 C C . TYR B 1 51 ? 23.281 -26.656 -14.562 1 47.69 51 TYR B C 1
ATOM 1683 O O . TYR B 1 51 ? 23.234 -26.484 -15.781 1 47.69 51 TYR B O 1
ATOM 1691 N N . SER B 1 52 ? 24.203 -25.969 -14.016 1 47.34 52 SER B N 1
ATOM 1692 C CA . SER B 1 52 ? 25.531 -26.031 -14.609 1 47.34 52 SER B CA 1
ATOM 1693 C C . SER B 1 52 ? 25.812 -27.406 -15.188 1 47.34 52 SER B C 1
ATOM 1695 O O . SER B 1 52 ? 25.312 -28.422 -14.68 1 47.34 52 SER B O 1
ATOM 1697 N N . SER B 1 53 ? 26.25 -27.609 -16.438 1 42.53 53 SER B N 1
ATOM 1698 C CA . SER B 1 53 ? 26.828 -28.797 -17.062 1 42.53 53 SER B CA 1
ATOM 1699 C C . SER B 1 53 ? 27.516 -29.688 -16.016 1 42.53 53 SER B C 1
ATOM 1701 O O . SER B 1 53 ? 28.094 -30.703 -16.375 1 42.53 53 SER B O 1
ATOM 1703 N N . ILE B 1 54 ? 27.906 -29.172 -14.883 1 43.25 54 ILE B N 1
ATOM 1704 C CA . ILE B 1 54 ? 28.953 -29.969 -14.266 1 43.25 54 ILE B CA 1
ATOM 1705 C C . ILE B 1 54 ? 28.391 -31.359 -13.898 1 43.25 54 ILE B C 1
ATOM 1707 O O . ILE B 1 54 ? 28.969 -32.375 -14.281 1 43.25 54 ILE B O 1
ATOM 1711 N N . ASP B 1 55 ? 28.25 -31.828 -12.438 1 43.47 55 ASP B N 1
ATOM 1712 C CA . ASP B 1 55 ? 28.469 -33.219 -12.07 1 43.47 55 ASP B CA 1
ATOM 1713 C C . ASP B 1 55 ? 27.266 -34.094 -12.438 1 43.47 55 ASP B C 1
ATOM 1715 O O . ASP B 1 55 ? 26.359 -34.281 -11.625 1 43.47 55 ASP B O 1
ATOM 1719 N N . ALA B 1 56 ? 26.625 -34 -13.477 1 43.97 56 ALA B N 1
ATOM 1720 C CA . ALA B 1 56 ? 25.734 -34.875 -14.227 1 43.97 56 ALA B CA 1
ATOM 1721 C C . ALA B 1 56 ? 26.125 -36.344 -14.031 1 43.97 56 ALA B C 1
ATOM 1723 O O . ALA B 1 56 ? 25.594 -37.219 -14.688 1 43.97 56 ALA B O 1
ATOM 1724 N N . ALA B 1 57 ? 27.344 -36.5 -13.555 1 43.12 57 ALA B N 1
ATOM 1725 C CA . ALA B 1 57 ? 27.734 -37.875 -13.445 1 43.12 57 ALA B CA 1
ATOM 1726 C C . ALA B 1 57 ? 26.703 -38.688 -12.648 1 43.12 57 ALA B C 1
ATOM 1728 O O . ALA B 1 57 ? 26.406 -39.844 -12.977 1 43.12 57 ALA B O 1
ATOM 1729 N N . GLY B 1 58 ? 26.422 -38.188 -11.32 1 44.56 58 GLY B N 1
ATOM 1730 C CA . GLY B 1 58 ? 25.781 -39.188 -10.469 1 44.56 58 GLY B CA 1
ATOM 1731 C C . GLY B 1 58 ? 24.297 -39.281 -10.688 1 44.56 58 GLY B C 1
ATOM 1732 O O . GLY B 1 58 ? 23.641 -40.188 -10.133 1 44.56 58 GLY B O 1
ATOM 1733 N N . PHE B 1 59 ? 23.547 -38.094 -10.797 1 45.25 59 PHE B N 1
ATOM 1734 C CA . PHE B 1 59 ? 22.109 -38.375 -10.844 1 45.25 59 PHE B CA 1
ATOM 1735 C C . PHE B 1 59 ? 21.688 -38.812 -12.25 1 45.25 59 PHE B C 1
ATOM 1737 O O . PHE B 1 59 ? 21.688 -37.969 -13.172 1 45.25 59 PHE B O 1
ATOM 1744 N N . ILE B 1 60 ? 22.062 -39.906 -12.695 1 46.31 60 ILE B N 1
ATOM 1745 C CA . ILE B 1 60 ? 21.516 -40.594 -13.852 1 46.31 60 ILE B CA 1
ATOM 1746 C C . ILE B 1 60 ? 20.016 -40.312 -13.945 1 46.31 60 ILE B C 1
ATOM 1748 O O . ILE B 1 60 ? 19.25 -40.719 -13.07 1 46.31 60 ILE B O 1
ATOM 1752 N N . VAL B 1 61 ? 19.625 -39.094 -14.344 1 51 61 VAL B N 1
ATOM 1753 C CA . VAL B 1 61 ? 18.219 -38.969 -14.656 1 51 61 VAL B CA 1
ATOM 1754 C C . VAL B 1 61 ? 17.781 -40.062 -15.641 1 51 61 VAL B C 1
ATOM 1756 O O . VAL B 1 61 ? 18.234 -40.062 -16.781 1 51 61 VAL B O 1
ATOM 1759 N N . THR B 1 62 ? 17.609 -41.219 -15.156 1 54.22 62 THR B N 1
ATOM 1760 C CA . THR B 1 62 ? 17.188 -42.344 -15.969 1 54.22 62 THR B CA 1
ATOM 1761 C C . THR B 1 62 ? 15.938 -42 -16.781 1 54.22 62 THR B C 1
ATOM 1763 O O . THR B 1 62 ? 15.586 -42.719 -17.719 1 54.22 62 THR B O 1
ATOM 1766 N N . GLY B 1 63 ? 15.258 -40.781 -16.359 1 61.53 63 GLY B N 1
ATOM 1767 C CA . GLY B 1 63 ? 14.07 -40.406 -17.125 1 61.53 63 GLY B CA 1
ATOM 1768 C C . GLY B 1 63 ? 14.25 -39.156 -17.938 1 61.53 63 GLY B C 1
ATOM 1769 O O . GLY B 1 63 ? 15.367 -38.656 -18.094 1 61.53 63 GLY B O 1
ATOM 1770 N N . ASP B 1 64 ? 13.297 -38.844 -18.797 1 73.5 64 ASP B N 1
ATOM 1771 C CA . ASP B 1 64 ? 13.258 -37.625 -19.609 1 73.5 64 ASP B CA 1
ATOM 1772 C C . ASP B 1 64 ? 13.422 -36.375 -18.75 1 73.5 64 ASP B C 1
ATOM 1774 O O . ASP B 1 64 ? 12.523 -36.031 -17.984 1 73.5 64 ASP B O 1
ATOM 1778 N N . PRO B 1 65 ? 14.617 -35.969 -18.594 1 77.19 65 PRO B N 1
ATOM 1779 C CA . PRO B 1 65 ? 14.914 -34.812 -17.75 1 77.19 65 PRO B CA 1
ATOM 1780 C C . PRO B 1 65 ? 13.914 -33.688 -17.953 1 77.19 65 PRO B C 1
ATOM 1782 O O . PRO B 1 65 ? 13.57 -32.969 -17 1 77.19 65 PRO B O 1
ATOM 1785 N N . VAL B 1 66 ? 13.422 -33.594 -19.125 1 79.06 66 VAL B N 1
ATOM 1786 C CA . VAL B 1 66 ? 12.445 -32.562 -19.438 1 79.06 66 VAL B CA 1
ATOM 1787 C C . VAL B 1 66 ? 11.125 -32.875 -18.734 1 79.06 66 VAL B C 1
ATOM 1789 O O . VAL B 1 66 ? 10.508 -31.969 -18.156 1 79.06 66 VAL B O 1
ATOM 1792 N N . ALA B 1 67 ? 10.75 -34.094 -18.797 1 81.75 67 ALA B N 1
ATOM 1793 C CA . ALA B 1 67 ? 9.508 -34.5 -18.141 1 81.75 67 ALA B CA 1
ATOM 1794 C C . ALA B 1 67 ? 9.602 -34.344 -16.625 1 81.75 67 ALA B C 1
ATOM 1796 O O . ALA B 1 67 ? 8.633 -33.938 -15.992 1 81.75 67 ALA B O 1
ATOM 1797 N N . ALA B 1 68 ? 10.688 -34.625 -16.094 1 80.69 68 ALA B N 1
ATOM 1798 C CA . ALA B 1 68 ? 10.906 -34.5 -14.648 1 80.69 68 ALA B CA 1
ATOM 1799 C C . ALA B 1 68 ? 10.859 -33.031 -14.227 1 80.69 68 ALA B C 1
ATOM 1801 O O . ALA B 1 68 ? 10.289 -32.719 -13.18 1 80.69 68 ALA B O 1
ATOM 1802 N N . LEU B 1 69 ? 11.391 -32.219 -15.031 1 81.5 69 LEU B N 1
ATOM 1803 C CA . LEU B 1 69 ? 11.391 -30.781 -14.742 1 81.5 69 LEU B CA 1
ATOM 1804 C C . LEU B 1 69 ? 9.977 -30.219 -14.797 1 81.5 69 LEU B C 1
ATOM 1806 O O . LEU B 1 69 ? 9.578 -29.453 -13.922 1 81.5 69 LEU B O 1
ATOM 1810 N N . LYS B 1 70 ? 9.273 -30.578 -15.758 1 84.69 70 LYS B N 1
ATOM 1811 C CA . LYS B 1 70 ? 7.891 -30.125 -15.914 1 84.69 70 LYS B CA 1
ATOM 1812 C C . LYS B 1 70 ? 7.031 -30.562 -14.734 1 84.69 70 LYS B C 1
ATOM 1814 O O . LYS B 1 70 ? 6.188 -29.797 -14.258 1 84.69 70 LYS B O 1
ATOM 1819 N N . LYS B 1 71 ? 7.266 -31.781 -14.344 1 86.94 71 LYS B N 1
ATOM 1820 C CA . LYS B 1 71 ? 6.531 -32.312 -13.195 1 86.94 71 LYS B CA 1
ATOM 1821 C C . LYS B 1 71 ? 6.84 -31.5 -11.938 1 86.94 71 LYS B C 1
ATOM 1823 O O . LYS B 1 71 ? 5.934 -31.156 -11.172 1 86.94 71 LYS B O 1
ATOM 1828 N N . TYR B 1 72 ? 8.047 -31.219 -11.805 1 84.12 72 TYR B N 1
ATOM 1829 C CA . TYR B 1 72 ? 8.477 -30.438 -10.656 1 84.12 72 TYR B CA 1
ATOM 1830 C C . TYR B 1 72 ? 7.836 -29.047 -10.664 1 84.12 72 TYR B C 1
ATOM 1832 O O . TYR B 1 72 ? 7.328 -28.594 -9.648 1 84.12 72 TYR B O 1
ATOM 1840 N N . GLU B 1 73 ? 7.797 -28.453 -11.766 1 86.06 73 GLU B N 1
ATOM 1841 C CA . GLU B 1 73 ? 7.215 -27.109 -11.914 1 86.06 73 GLU B CA 1
ATOM 1842 C C . GLU B 1 73 ? 5.719 -27.141 -11.617 1 86.06 73 GLU B C 1
ATOM 1844 O O . GLU B 1 73 ? 5.199 -26.219 -10.969 1 86.06 73 GLU B O 1
ATOM 1849 N N . ASN B 1 74 ? 5.094 -28.125 -12.117 1 90.81 74 ASN B N 1
ATOM 1850 C CA . ASN B 1 74 ? 3.66 -28.266 -11.883 1 90.81 74 ASN B CA 1
ATOM 1851 C C . ASN B 1 74 ? 3.355 -28.469 -10.398 1 90.81 74 ASN B C 1
ATOM 1853 O O . ASN B 1 74 ? 2.359 -27.953 -9.891 1 90.81 74 ASN B O 1
ATOM 1857 N N . GLU B 1 75 ? 4.195 -29.203 -9.828 1 91.81 75 GLU B N 1
ATOM 1858 C CA . GLU B 1 75 ? 4.023 -29.453 -8.406 1 91.81 75 GLU B CA 1
ATOM 1859 C C . GLU B 1 75 ? 4.156 -28.156 -7.598 1 91.81 75 GLU B C 1
ATOM 1861 O O . GLU B 1 75 ? 3.439 -27.953 -6.617 1 91.81 75 GLU B O 1
ATOM 1866 N N . LEU B 1 76 ? 5.031 -27.344 -8.008 1 91.75 76 LEU B N 1
ATOM 1867 C CA . LEU B 1 76 ? 5.203 -26.062 -7.332 1 91.75 76 LEU B CA 1
ATOM 1868 C C . LEU B 1 76 ? 3.955 -25.188 -7.48 1 91.75 76 LEU B C 1
ATOM 1870 O O . LEU B 1 76 ? 3.494 -24.594 -6.508 1 91.75 76 LEU B O 1
ATOM 1874 N N . VAL B 1 77 ? 3.463 -25.141 -8.633 1 95.44 77 VAL B N 1
ATOM 1875 C CA . VAL B 1 77 ? 2.25 -24.375 -8.898 1 95.44 77 VAL B CA 1
ATOM 1876 C C . VAL B 1 77 ? 1.108 -24.891 -8.031 1 95.44 77 VAL B C 1
ATOM 1878 O O . VAL B 1 77 ? 0.416 -24.109 -7.375 1 95.44 77 VAL B O 1
ATOM 1881 N N . GLU B 1 78 ? 0.946 -26.203 -8.016 1 96.19 78 GLU B N 1
ATOM 1882 C CA . GLU B 1 78 ? -0.134 -26.812 -7.246 1 96.19 78 GLU B CA 1
ATOM 1883 C C . GLU B 1 78 ? 0.023 -26.516 -5.754 1 96.19 78 GLU B C 1
ATOM 1885 O O . GLU B 1 78 ? -0.963 -26.281 -5.055 1 96.19 78 GLU B O 1
ATOM 1890 N N . SER B 1 79 ? 1.186 -26.578 -5.348 1 96.5 79 SER B N 1
ATOM 1891 C CA . SER B 1 79 ? 1.459 -26.312 -3.938 1 96.5 79 SER B CA 1
ATOM 1892 C C . SER B 1 79 ? 1.067 -24.891 -3.547 1 96.5 79 SER B C 1
ATOM 1894 O O . SER B 1 79 ? 0.373 -24.688 -2.551 1 96.5 79 SER B O 1
ATOM 1896 N N . VAL B 1 80 ? 1.461 -23.906 -4.312 1 97.19 80 VAL B N 1
ATOM 1897 C CA . VAL B 1 80 ? 1.177 -22.5 -4.023 1 97.19 80 VAL B CA 1
ATOM 1898 C C . VAL B 1 80 ? -0.328 -22.25 -4.098 1 97.19 80 VAL B C 1
ATOM 1900 O O . VAL B 1 80 ? -0.892 -21.562 -3.238 1 97.19 80 VAL B O 1
ATOM 1903 N N . MET B 1 81 ? -0.97 -22.844 -5.105 1 97.25 81 MET B N 1
ATOM 1904 C CA . MET B 1 81 ? -2.406 -22.641 -5.266 1 97.25 81 MET B CA 1
ATOM 1905 C C . MET B 1 81 ? -3.18 -23.312 -4.137 1 97.25 81 MET B C 1
ATOM 1907 O O . MET B 1 81 ? -4.184 -22.781 -3.66 1 97.25 81 MET B O 1
ATOM 1911 N N . ALA B 1 82 ? -2.709 -24.469 -3.703 1 97.12 82 ALA B N 1
ATOM 1912 C CA . ALA B 1 82 ? -3.346 -25.156 -2.584 1 97.12 82 ALA B CA 1
ATOM 1913 C C . ALA B 1 82 ? -3.211 -24.344 -1.296 1 97.12 82 ALA B C 1
ATOM 1915 O O . ALA B 1 82 ? -4.168 -24.234 -0.529 1 97.12 82 ALA B O 1
ATOM 1916 N N . ARG B 1 83 ? -2.07 -23.828 -1.087 1 97 83 ARG B N 1
ATOM 1917 C CA . ARG B 1 83 ? -1.844 -22.984 0.088 1 97 83 ARG B CA 1
ATOM 1918 C C . ARG B 1 83 ? -2.744 -21.766 0.065 1 97 83 ARG B C 1
ATOM 1920 O O . ARG B 1 83 ? -3.318 -21.391 1.09 1 97 83 ARG B O 1
ATOM 1927 N N . SER B 1 84 ? -2.826 -21.188 -1.085 1 97.56 84 SER B N 1
ATOM 1928 C CA . SER B 1 84 ? -3.703 -20.031 -1.247 1 97.56 84 SER B CA 1
ATOM 1929 C C . SER B 1 84 ? -5.156 -20.391 -0.964 1 97.56 84 SER B C 1
ATOM 1931 O O . SER B 1 84 ? -5.879 -19.641 -0.316 1 97.56 84 SER B O 1
ATOM 1933 N N . ARG B 1 85 ? -5.57 -21.531 -1.409 1 96.31 85 ARG B N 1
ATOM 1934 C CA . ARG B 1 85 ? -6.938 -22 -1.196 1 96.31 85 ARG B CA 1
ATOM 1935 C C . ARG B 1 85 ? -7.234 -22.156 0.291 1 96.31 85 ARG B C 1
ATOM 1937 O O . ARG B 1 85 ? -8.328 -21.828 0.75 1 96.31 85 ARG B O 1
ATOM 1944 N N . ASN B 1 86 ? -6.281 -22.625 0.988 1 95.69 86 ASN B N 1
ATOM 1945 C CA . ASN B 1 86 ? -6.445 -22.766 2.432 1 95.69 86 ASN B CA 1
ATOM 1946 C C . ASN B 1 86 ? -6.695 -21.422 3.107 1 95.69 86 ASN B C 1
ATOM 1948 O O . ASN B 1 86 ? -7.359 -21.359 4.145 1 95.69 86 ASN B O 1
ATOM 1952 N N . VAL B 1 87 ? -6.188 -20.438 2.473 1 95.12 87 VAL B N 1
ATOM 1953 C CA . VAL B 1 87 ? -6.352 -19.109 3.037 1 95.12 87 VAL B CA 1
ATOM 1954 C C . VAL B 1 87 ? -7.742 -18.562 2.701 1 95.12 87 VAL B C 1
ATOM 1956 O O . VAL B 1 87 ? -8.43 -18.016 3.566 1 95.12 87 VAL B O 1
ATOM 1959 N N . TYR B 1 88 ? -8.195 -18.781 1.484 1 94.25 88 TYR B N 1
ATOM 1960 C CA . TYR B 1 88 ? -9.414 -18.078 1.105 1 94.25 88 TYR B CA 1
ATOM 1961 C C . TYR B 1 88 ? -10.625 -19 1.195 1 94.25 88 TYR B C 1
ATOM 1963 O O . TYR B 1 88 ? -11.766 -18.547 1.097 1 94.25 88 TYR B O 1
ATOM 1971 N N . GLN B 1 89 ? -10.477 -20.297 1.414 1 90.56 89 GLN B N 1
ATOM 1972 C CA . GLN B 1 89 ? -11.594 -21.234 1.343 1 90.56 89 GLN B CA 1
ATOM 1973 C C . GLN B 1 89 ? -12.625 -20.953 2.428 1 90.56 89 GLN B C 1
ATOM 1975 O O . GLN B 1 89 ? -13.812 -21.25 2.26 1 90.56 89 GLN B O 1
ATOM 1980 N N . ASP B 1 90 ? -12.172 -20.359 3.529 1 81.19 90 ASP B N 1
ATOM 1981 C CA . ASP B 1 90 ? -13.109 -20.125 4.621 1 81.19 90 ASP B CA 1
ATOM 1982 C C . ASP B 1 90 ? -13.727 -18.719 4.527 1 81.19 90 ASP B C 1
ATOM 1984 O O . ASP B 1 90 ? -14.523 -18.328 5.383 1 81.19 90 ASP B O 1
ATOM 1988 N N . PHE B 1 91 ? -13.258 -18.047 3.607 1 79.94 91 PHE B N 1
ATOM 1989 C CA . PHE B 1 91 ? -13.836 -16.719 3.436 1 79.94 91 PHE B CA 1
ATOM 1990 C C . PHE B 1 91 ? -15.273 -16.812 2.928 1 79.94 91 PHE B C 1
ATOM 1992 O O . PHE B 1 91 ? -15.562 -17.609 2.025 1 79.94 91 PHE B O 1
ATOM 1999 N N . GLU B 1 92 ? -16.203 -16.453 3.666 1 65.25 92 GLU B N 1
ATOM 2000 C CA . GLU B 1 92 ? -17.656 -16.641 3.611 1 65.25 92 GLU B CA 1
ATOM 2001 C C . GLU B 1 92 ? -18.234 -16.094 2.303 1 65.25 92 GLU B C 1
ATOM 2003 O O . GLU B 1 92 ? -19.297 -16.531 1.862 1 65.25 92 GLU B O 1
ATOM 2008 N N . SER B 1 93 ? -17.641 -15.148 1.705 1 65.12 93 SER B N 1
ATOM 2009 C CA . SER B 1 93 ? -18.281 -14.477 0.578 1 65.12 93 SER B CA 1
ATOM 2010 C C . SER B 1 93 ? -17.906 -15.141 -0.743 1 65.12 93 SER B C 1
ATOM 2012 O O . SER B 1 93 ? -16.859 -15.781 -0.85 1 65.12 93 SER B O 1
ATOM 2014 N N . ASP B 1 94 ? -18.922 -15.297 -1.602 1 78.88 94 ASP B N 1
ATOM 2015 C CA . ASP B 1 94 ? -18.688 -15.719 -2.979 1 78.88 94 ASP B CA 1
ATOM 2016 C C . ASP B 1 94 ? -17.75 -14.734 -3.689 1 78.88 94 ASP B C 1
ATOM 2018 O O . ASP B 1 94 ? -18.172 -13.656 -4.102 1 78.88 94 ASP B O 1
ATOM 2022 N N . ILE B 1 95 ? -16.484 -14.93 -3.539 1 87.75 95 ILE B N 1
ATOM 2023 C CA . ILE B 1 95 ? -15.523 -14.062 -4.207 1 87.75 95 ILE B CA 1
ATOM 2024 C C . ILE B 1 95 ? -15.109 -14.688 -5.539 1 87.75 95 ILE B C 1
ATOM 2026 O O . ILE B 1 95 ? -14.961 -15.906 -5.641 1 87.75 95 ILE B O 1
ATOM 2030 N N . ASN B 1 96 ? -15.062 -13.883 -6.598 1 93.56 96 ASN B N 1
ATOM 2031 C CA . ASN B 1 96 ? -14.477 -14.305 -7.863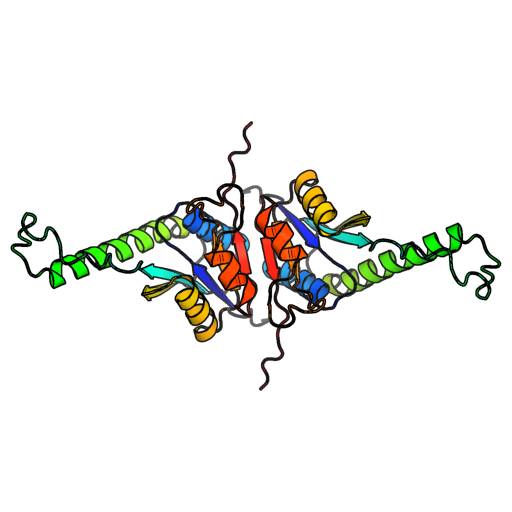 1 93.56 96 ASN B CA 1
ATOM 2032 C C . ASN B 1 96 ? -12.961 -14.461 -7.754 1 93.56 96 ASN B C 1
ATOM 2034 O O . ASN B 1 96 ? -12.266 -13.523 -7.344 1 93.56 96 ASN B O 1
ATOM 2038 N N . ILE B 1 97 ? -12.477 -15.68 -8.062 1 96 97 ILE B N 1
ATOM 2039 C CA . ILE B 1 97 ? -11.047 -15.938 -7.938 1 96 97 ILE B CA 1
ATOM 2040 C C . ILE B 1 97 ? -10.484 -16.375 -9.289 1 96 97 ILE B C 1
ATOM 2042 O O . ILE B 1 97 ? -11.055 -17.25 -9.953 1 96 97 ILE B O 1
ATOM 2046 N N . GLU B 1 98 ? -9.422 -15.719 -9.727 1 97.5 98 GLU B N 1
ATOM 2047 C CA . GLU B 1 98 ? -8.641 -16.125 -10.891 1 97.5 98 GLU B CA 1
ATOM 2048 C C . GLU B 1 98 ? -7.207 -16.484 -10.492 1 97.5 98 GLU B C 1
ATOM 2050 O O . GLU B 1 98 ? -6.641 -15.875 -9.578 1 97.5 98 GLU B O 1
ATOM 2055 N N . ARG B 1 99 ? -6.648 -17.453 -11.164 1 97.56 99 ARG B N 1
ATOM 2056 C CA . ARG B 1 99 ? -5.262 -17.859 -10.977 1 97.56 99 ARG B CA 1
ATOM 2057 C C . ARG B 1 99 ? -4.43 -17.547 -12.219 1 97.56 99 ARG B C 1
ATOM 2059 O O . ARG B 1 99 ? -4.848 -17.828 -13.344 1 97.56 99 ARG B O 1
ATOM 2066 N N . LYS B 1 100 ? -3.393 -16.875 -12.008 1 98.12 100 LYS B N 1
ATOM 2067 C CA . LYS B 1 100 ? -2.422 -16.578 -13.062 1 98.12 100 LYS B CA 1
ATOM 2068 C C . LYS B 1 100 ? -1.028 -17.062 -12.68 1 98.12 100 LYS B C 1
ATOM 2070 O O . LYS B 1 100 ? -0.603 -16.906 -11.531 1 98.12 100 LYS B O 1
ATOM 2075 N N . VAL B 1 101 ? -0.367 -17.734 -13.641 1 97.5 101 VAL B N 1
ATOM 2076 C CA . VAL B 1 101 ? 0.99 -18.219 -13.43 1 97.5 101 VAL B CA 1
ATOM 2077 C C . VAL B 1 101 ? 1.925 -17.641 -14.484 1 97.5 101 VAL B C 1
ATOM 2079 O O . VAL B 1 101 ? 1.619 -17.656 -15.672 1 97.5 101 VAL B O 1
ATOM 2082 N N . GLY B 1 102 ? 2.988 -17.016 -14.016 1 95.81 102 GLY B N 1
ATOM 2083 C CA . GLY B 1 102 ? 4.027 -16.516 -14.898 1 95.81 102 GLY B CA 1
ATOM 2084 C C . GLY B 1 102 ? 5.367 -17.188 -14.703 1 95.81 102 GLY B C 1
ATOM 2085 O O . GLY B 1 102 ? 5.531 -17.984 -13.773 1 95.81 102 GLY B O 1
ATOM 2086 N N . ARG B 1 103 ? 6.277 -16.891 -15.609 1 93.25 103 ARG B N 1
ATOM 2087 C CA . ARG B 1 103 ? 7.645 -17.391 -15.547 1 93.25 103 ARG B CA 1
ATOM 2088 C C . ARG B 1 103 ? 8.648 -16.281 -15.844 1 93.25 103 ARG B C 1
ATOM 2090 O O . ARG B 1 103 ? 8.422 -15.453 -16.734 1 93.25 103 ARG B O 1
ATOM 2097 N N . GLY B 1 104 ? 9.734 -16.297 -15.094 1 92.56 104 GLY B N 1
ATOM 2098 C CA . GLY B 1 104 ? 10.773 -15.305 -15.328 1 92.56 104 GLY B CA 1
ATOM 2099 C C . GLY B 1 104 ? 11.109 -14.5 -14.086 1 92.56 104 GLY B C 1
ATOM 2100 O O . GLY B 1 104 ? 11 -15 -12.961 1 92.56 104 GLY B O 1
ATOM 2101 N N . ASP B 1 105 ? 11.641 -13.336 -14.305 1 93.56 105 ASP B N 1
ATOM 2102 C CA . ASP B 1 105 ? 11.953 -12.422 -13.219 1 93.56 105 ASP B CA 1
ATOM 2103 C C . ASP B 1 105 ? 10.68 -11.875 -12.578 1 93.56 105 ASP B C 1
ATOM 2105 O O . ASP B 1 105 ? 9.836 -11.297 -13.266 1 93.56 105 ASP B O 1
ATOM 2109 N N . ALA B 1 106 ? 10.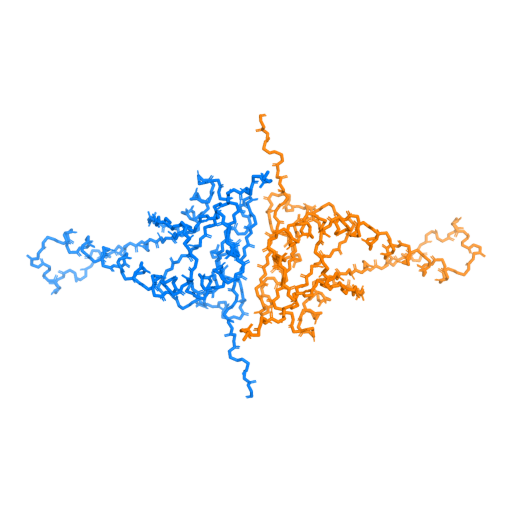531 -12.094 -11.352 1 95.44 106 ALA B N 1
ATOM 2110 C CA . ALA B 1 106 ? 9.312 -11.734 -10.633 1 95.44 106 ALA B CA 1
ATOM 2111 C C . ALA B 1 106 ? 8.977 -10.258 -10.82 1 95.44 106 ALA B C 1
ATOM 2113 O O . ALA B 1 106 ? 7.816 -9.898 -11.023 1 95.44 106 ALA B O 1
ATOM 2114 N N . LYS B 1 107 ? 9.984 -9.438 -10.805 1 96.38 107 LYS B N 1
ATOM 2115 C CA . LYS B 1 107 ? 9.797 -7.996 -10.953 1 96.38 107 LYS B CA 1
ATOM 2116 C C . LYS B 1 107 ? 9.086 -7.664 -12.266 1 96.38 107 LYS B C 1
ATOM 2118 O O . LYS B 1 107 ? 8.039 -7.02 -12.266 1 96.38 107 LYS B O 1
ATOM 2123 N N . GLU B 1 108 ? 9.586 -8.156 -13.289 1 97.12 108 GLU B N 1
ATOM 2124 C CA . GLU B 1 108 ? 9.07 -7.863 -14.625 1 97.12 108 GLU B CA 1
ATOM 2125 C C . GLU B 1 108 ? 7.719 -8.539 -14.852 1 97.12 108 GLU B C 1
ATOM 2127 O O . GLU B 1 108 ? 6.793 -7.934 -15.391 1 97.12 108 GLU B O 1
ATOM 2132 N N . VAL B 1 109 ? 7.629 -9.758 -14.414 1 98.06 109 VAL B N 1
ATOM 2133 C CA . VAL B 1 109 ? 6.418 -10.531 -14.664 1 98.06 109 VAL B CA 1
ATOM 2134 C C . VAL B 1 109 ? 5.246 -9.914 -13.906 1 98.06 109 VAL B C 1
ATOM 2136 O O . VAL B 1 109 ? 4.148 -9.781 -14.453 1 98.06 109 VAL B O 1
ATOM 2139 N N . ILE B 1 110 ? 5.457 -9.492 -12.688 1 98.5 110 ILE B N 1
ATOM 2140 C CA . ILE B 1 110 ? 4.383 -8.914 -11.883 1 98.5 110 ILE B CA 1
ATOM 2141 C C . ILE B 1 110 ? 3.953 -7.578 -12.477 1 98.5 110 ILE B C 1
ATOM 2143 O O . ILE B 1 110 ? 2.76 -7.328 -12.664 1 98.5 110 ILE B O 1
ATOM 2147 N N . CYS B 1 111 ? 4.879 -6.762 -12.82 1 98.19 111 CYS B N 1
ATOM 2148 C CA . CYS B 1 111 ? 4.539 -5.461 -13.391 1 98.19 111 CYS B CA 1
ATOM 2149 C C . CYS B 1 111 ? 3.76 -5.621 -14.688 1 98.19 111 CYS B C 1
ATOM 2151 O O . CYS B 1 111 ? 2.748 -4.949 -14.898 1 98.19 111 CYS B O 1
ATOM 2153 N N . ASN B 1 112 ? 4.242 -6.527 -15.508 1 98.44 112 ASN B N 1
ATOM 2154 C CA . ASN B 1 112 ? 3.574 -6.762 -16.781 1 98.44 112 ASN B CA 1
ATOM 2155 C C . ASN B 1 112 ? 2.164 -7.309 -16.578 1 98.44 112 ASN B C 1
ATOM 2157 O O . ASN B 1 112 ? 1.23 -6.895 -17.281 1 98.44 112 ASN B O 1
ATOM 2161 N N . ALA B 1 113 ? 2.014 -8.219 -15.664 1 98.56 113 ALA B N 1
ATOM 2162 C CA . ALA B 1 113 ? 0.701 -8.805 -15.391 1 98.56 113 ALA B CA 1
ATOM 2163 C C . ALA B 1 113 ? -0.28 -7.738 -14.906 1 98.56 113 ALA B C 1
ATOM 2165 O O . ALA B 1 113 ? -1.421 -7.68 -15.367 1 98.56 113 ALA B O 1
ATOM 2166 N N . VAL B 1 114 ? 0.164 -6.914 -14.008 1 98.25 114 VAL B N 1
ATOM 2167 C CA . VAL B 1 114 ? -0.659 -5.852 -13.438 1 98.25 114 VAL B CA 1
ATOM 2168 C C . VAL B 1 114 ? -1.101 -4.895 -14.547 1 98.25 114 VAL B C 1
ATOM 2170 O O . VAL B 1 114 ? -2.266 -4.496 -14.602 1 98.25 114 VAL B O 1
ATOM 2173 N N . GLN B 1 115 ? -0.209 -4.586 -15.406 1 97.5 115 GLN B N 1
ATOM 2174 C CA . GLN B 1 115 ? -0.508 -3.688 -16.516 1 97.5 115 GLN B CA 1
ATOM 2175 C C . GLN B 1 115 ? -1.478 -4.332 -17.5 1 97.5 115 GLN B C 1
ATOM 2177 O O . GLN B 1 115 ? -2.49 -3.732 -17.875 1 97.5 115 GLN B O 1
ATOM 2182 N N . ASN B 1 116 ? -1.222 -5.555 -17.875 1 98 116 ASN B N 1
ATOM 2183 C CA . ASN B 1 116 ? -2.025 -6.25 -18.875 1 98 116 ASN B CA 1
ATOM 2184 C C . ASN B 1 116 ? -3.439 -6.523 -18.359 1 98 116 ASN B C 1
ATOM 2186 O O . ASN B 1 116 ? -4.398 -6.492 -19.141 1 98 116 ASN B O 1
ATOM 2190 N N . LEU B 1 117 ? -3.549 -6.766 -17.125 1 97.75 117 LEU B N 1
ATOM 2191 C CA . LEU B 1 117 ? -4.84 -7.086 -16.531 1 97.75 117 LEU B CA 1
ATOM 2192 C C . LEU B 1 117 ? -5.621 -5.816 -16.203 1 97.75 117 LEU B C 1
ATOM 2194 O O . LEU B 1 117 ? -6.789 -5.883 -15.82 1 97.75 117 LEU B O 1
ATOM 2198 N N . LYS B 1 118 ? -4.898 -4.645 -16.375 1 96.81 118 LYS B N 1
ATOM 2199 C CA . LYS B 1 118 ? -5.492 -3.389 -15.914 1 96.81 118 LYS B CA 1
ATOM 2200 C C . LYS B 1 118 ? -5.98 -3.498 -14.477 1 96.81 118 LYS B C 1
ATOM 2202 O O . LYS B 1 118 ? -7.125 -3.156 -14.18 1 96.81 118 LYS B O 1
ATOM 2207 N N . ALA B 1 119 ? -5.094 -4.027 -13.641 1 97.81 119 ALA B N 1
ATOM 2208 C CA . ALA B 1 119 ? -5.422 -4.246 -12.234 1 97.81 119 ALA B CA 1
ATOM 2209 C C . ALA B 1 119 ? -5.75 -2.932 -11.539 1 97.81 119 ALA B C 1
ATOM 2211 O O . ALA B 1 119 ? -5.109 -1.909 -11.789 1 97.81 119 ALA B O 1
ATOM 2212 N N . ASP B 1 120 ? -6.719 -2.996 -10.633 1 97 120 ASP B N 1
ATOM 2213 C CA . ASP B 1 120 ? -7.082 -1.825 -9.844 1 97 120 ASP B CA 1
ATOM 2214 C C . ASP B 1 120 ? -6.176 -1.688 -8.625 1 97 120 ASP B C 1
ATOM 2216 O O . ASP B 1 120 ? -6.023 -0.594 -8.07 1 97 120 ASP B O 1
ATOM 2220 N N . MET B 1 121 ? -5.582 -2.826 -8.227 1 97.81 121 MET B N 1
ATOM 2221 C CA . MET B 1 121 ? -4.684 -2.846 -7.07 1 97.81 121 MET B CA 1
ATOM 2222 C C . MET B 1 121 ? -3.699 -4.008 -7.168 1 97.81 121 MET B C 1
ATOM 2224 O O . MET B 1 121 ? -4.031 -5.066 -7.703 1 97.81 121 MET B O 1
ATOM 2228 N N . LEU B 1 122 ? -2.553 -3.764 -6.617 1 98.69 122 LEU B N 1
ATOM 2229 C CA . LEU B 1 122 ? -1.557 -4.812 -6.414 1 98.69 122 LEU B CA 1
ATOM 2230 C C . LEU B 1 122 ? -1.22 -4.965 -4.938 1 98.69 122 LEU B C 1
ATOM 2232 O O . LEU B 1 122 ? -0.869 -3.986 -4.27 1 98.69 122 LEU B O 1
ATOM 2236 N N . VAL B 1 123 ? -1.348 -6.16 -4.418 1 98.69 123 VAL B N 1
ATOM 2237 C CA . VAL B 1 123 ? -1.024 -6.461 -3.025 1 98.69 123 VAL B CA 1
ATOM 2238 C C . VAL B 1 123 ? 0.173 -7.41 -2.969 1 98.69 123 VAL B C 1
ATOM 2240 O O . VAL B 1 123 ? 0.195 -8.438 -3.65 1 98.69 123 VAL B O 1
ATOM 2243 N N . MET B 1 124 ? 1.148 -7.035 -2.182 1 97.56 124 MET B N 1
ATOM 2244 C CA . MET B 1 124 ? 2.365 -7.832 -2.059 1 97.56 124 MET B CA 1
ATOM 2245 C C . MET B 1 124 ? 2.793 -7.953 -0.601 1 97.56 124 MET B C 1
ATOM 2247 O O . MET B 1 124 ? 2.561 -7.039 0.196 1 97.56 124 MET B O 1
ATOM 2251 N N . GLY B 1 125 ? 3.391 -9.078 -0.275 1 95.25 125 GLY B N 1
ATOM 2252 C CA . GLY B 1 125 ? 4.082 -9.211 0.997 1 95.25 125 GLY B CA 1
ATOM 2253 C C . GLY B 1 125 ? 5.512 -8.711 0.956 1 95.25 125 GLY B C 1
ATOM 2254 O O . GLY B 1 125 ? 5.996 -8.281 -0.094 1 95.25 125 GLY B O 1
ATOM 2255 N N . THR B 1 126 ? 6.094 -8.68 2.143 1 87.38 126 THR B N 1
ATOM 2256 C CA . THR B 1 126 ? 7.5 -8.312 2.252 1 87.38 126 THR B CA 1
ATOM 2257 C C . THR B 1 126 ? 8.344 -9.516 2.672 1 87.38 126 THR B C 1
ATOM 2259 O O . THR B 1 126 ? 8.164 -10.055 3.77 1 87.38 126 THR B O 1
ATOM 2262 N N . HIS B 1 127 ? 8.828 -10.219 1.704 1 72.75 127 HIS B N 1
ATOM 2263 C CA . HIS B 1 127 ? 9.664 -11.367 2.014 1 72.75 127 HIS B CA 1
ATOM 2264 C C . HIS B 1 127 ? 11.062 -10.938 2.434 1 72.75 127 HIS B C 1
ATOM 2266 O O . HIS B 1 127 ? 11.578 -9.938 1.943 1 72.75 127 HIS B O 1
ATOM 2272 N N . ASP B 1 128 ? 11.484 -11.523 3.492 1 59.69 128 ASP B N 1
ATOM 2273 C CA . ASP B 1 128 ? 12.828 -11.312 4.027 1 59.69 128 ASP B CA 1
ATOM 2274 C C . ASP B 1 128 ? 13.883 -11.914 3.107 1 59.69 128 ASP B C 1
ATOM 2276 O O . ASP B 1 128 ? 14.43 -12.984 3.393 1 59.69 128 ASP B O 1
ATOM 2280 N N . TYR B 1 129 ? 13.781 -11.891 1.708 1 49.97 129 TYR B N 1
ATOM 2281 C CA . TYR B 1 129 ? 14.938 -12.578 1.143 1 49.97 129 TYR B CA 1
ATOM 2282 C C . TYR B 1 129 ? 16.188 -11.727 1.278 1 49.97 129 TYR B C 1
ATOM 2284 O O . TYR B 1 129 ? 16.203 -10.555 0.899 1 49.97 129 TYR B O 1
ATOM 2292 N N . GLY B 1 130 ? 17.25 -12.289 2.018 1 49.44 130 GLY B N 1
ATOM 2293 C CA . GLY B 1 130 ? 18.625 -11.898 2.232 1 49.44 130 GLY B CA 1
ATOM 2294 C C . GLY B 1 130 ? 18.766 -10.695 3.148 1 49.44 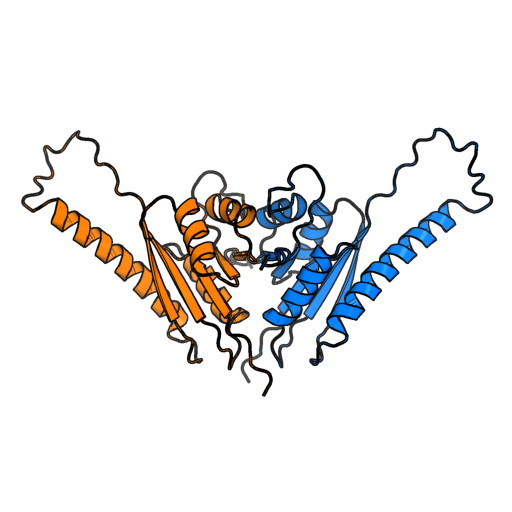130 GLY B C 1
ATOM 2295 O O . GLY B 1 130 ? 17.906 -10.438 3.982 1 49.44 130 GLY B O 1
ATOM 2296 N N . PHE B 1 131 ? 19.812 -9.805 2.686 1 47.69 131 PHE B N 1
ATOM 2297 C CA . PHE B 1 131 ? 20.562 -8.75 3.357 1 47.69 131 PHE B CA 1
ATOM 2298 C C . PHE B 1 131 ? 19.625 -7.664 3.871 1 47.69 131 PHE B C 1
ATOM 2300 O O . PHE B 1 131 ? 20.016 -6.844 4.707 1 47.69 131 PHE B O 1
ATOM 2307 N N . PHE B 1 132 ? 18.375 -7.598 3.328 1 54.81 132 PHE B N 1
ATOM 2308 C CA . PHE B 1 132 ? 17.641 -6.406 3.75 1 54.81 132 PHE B CA 1
ATOM 2309 C C . PHE B 1 132 ? 16.672 -6.742 4.871 1 54.81 132 PHE B C 1
ATOM 2311 O O . PHE B 1 132 ? 15.547 -6.223 4.902 1 54.81 132 PHE B O 1
ATOM 2318 N N . LYS B 1 133 ? 17.188 -7.707 5.695 1 56.34 133 LYS B N 1
ATOM 2319 C CA . LYS B 1 133 ? 16.484 -8.242 6.852 1 56.34 133 LYS B CA 1
ATOM 2320 C C . LYS B 1 133 ? 15.828 -7.121 7.66 1 56.34 133 LYS B C 1
ATOM 2322 O O . LYS B 1 133 ? 14.789 -7.328 8.289 1 56.34 133 LYS B O 1
ATOM 2327 N N . ARG B 1 134 ? 16.531 -5.988 7.512 1 64.25 134 ARG B N 1
ATOM 2328 C CA . ARG B 1 134 ? 16 -4.977 8.422 1 64.25 134 ARG B CA 1
ATOM 2329 C C . ARG B 1 134 ? 14.977 -4.086 7.73 1 64.25 134 ARG B C 1
ATOM 2331 O O . A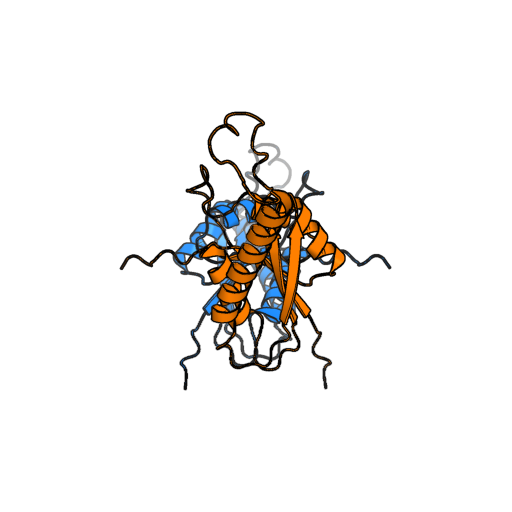RG B 1 134 ? 14.227 -3.367 8.391 1 64.25 134 ARG B O 1
ATOM 2338 N N . ALA B 1 135 ? 14.969 -4.375 6.352 1 70.19 135 ALA B N 1
ATOM 2339 C CA . ALA B 1 135 ? 14.016 -3.518 5.648 1 70.19 135 ALA B CA 1
ATOM 2340 C C . ALA B 1 135 ? 12.664 -4.207 5.492 1 70.19 135 ALA B C 1
ATOM 2342 O O . ALA B 1 135 ? 12.602 -5.414 5.25 1 70.19 135 ALA B O 1
ATOM 2343 N N . LEU B 1 136 ? 11.648 -3.408 5.758 1 83.94 136 LEU B N 1
ATOM 2344 C CA . LEU B 1 136 ? 10.289 -3.926 5.688 1 83.94 136 LEU B CA 1
ATOM 2345 C C . LEU B 1 136 ? 9.719 -3.756 4.281 1 83.94 136 LEU B C 1
ATOM 2347 O O . LEU B 1 136 ? 8.5 -3.84 4.086 1 83.94 136 LEU B O 1
ATOM 2351 N N . LEU B 1 137 ? 10.664 -3.473 3.35 1 89.94 137 LEU B N 1
ATOM 2352 C CA . LEU B 1 137 ? 10.32 -3.391 1.936 1 89.94 137 LEU B CA 1
ATOM 2353 C C . LEU B 1 137 ? 11.281 -4.223 1.091 1 89.94 137 LEU B C 1
ATOM 2355 O O . LEU B 1 137 ? 12.477 -3.945 1.051 1 89.94 137 LEU B O 1
ATOM 2359 N N . GLY B 1 138 ? 10.781 -5.188 0.425 1 89.25 138 GLY B N 1
ATOM 2360 C CA . GLY B 1 138 ? 11.602 -6.062 -0.397 1 89.25 138 GLY B CA 1
ATOM 2361 C C . GLY B 1 138 ? 11.922 -5.477 -1.76 1 89.25 138 GLY B C 1
ATOM 2362 O O . GLY B 1 138 ? 11.297 -4.5 -2.182 1 89.25 138 GLY B O 1
ATOM 2363 N N . SER B 1 139 ? 12.859 -6.102 -2.436 1 91.12 139 SER B N 1
ATOM 2364 C CA . SER B 1 139 ? 13.336 -5.602 -3.723 1 91.12 139 SER B CA 1
ATOM 2365 C C . SER B 1 139 ? 12.242 -5.688 -4.785 1 91.12 139 SER B C 1
ATOM 2367 O O . SER B 1 139 ? 12.102 -4.781 -5.605 1 91.12 139 SER B O 1
ATOM 2369 N N . VAL B 1 140 ? 11.469 -6.766 -4.777 1 93.12 140 VAL B N 1
ATOM 2370 C CA . VAL B 1 140 ? 10.43 -6.926 -5.781 1 93.12 140 VAL B CA 1
ATOM 2371 C C . VAL B 1 140 ? 9.297 -5.938 -5.516 1 93.12 140 VAL B C 1
ATOM 2373 O O . VAL B 1 140 ? 8.828 -5.258 -6.438 1 93.12 140 VAL B O 1
ATOM 2376 N N . SER B 1 141 ? 8.891 -5.848 -4.258 1 94.81 141 SER B N 1
ATOM 2377 C CA . SER B 1 141 ? 7.816 -4.922 -3.924 1 94.81 141 SER B CA 1
ATOM 2378 C C . SER B 1 141 ? 8.227 -3.479 -4.203 1 94.81 141 SER B C 1
ATOM 2380 O O . SER B 1 141 ? 7.414 -2.678 -4.676 1 94.81 141 SER B O 1
ATOM 2382 N N . GLU B 1 142 ? 9.422 -3.174 -3.91 1 92.88 142 GLU B N 1
ATOM 2383 C CA . GLU B 1 142 ? 9.922 -1.834 -4.211 1 92.88 142 GLU B CA 1
ATOM 2384 C C . GLU B 1 142 ? 9.906 -1.563 -5.711 1 92.88 142 GLU B C 1
ATOM 2386 O O . GLU B 1 142 ? 9.469 -0.498 -6.152 1 92.88 142 GLU B O 1
ATOM 2391 N N . TYR B 1 143 ? 10.414 -2.525 -6.445 1 94.5 143 TYR B N 1
ATOM 2392 C CA . TYR B 1 143 ? 10.445 -2.41 -7.902 1 94.5 143 TYR B CA 1
ATOM 2393 C C . TYR B 1 143 ? 9.047 -2.178 -8.461 1 94.5 143 TYR B C 1
ATOM 2395 O O . TYR B 1 143 ? 8.836 -1.268 -9.266 1 94.5 143 TYR B O 1
ATOM 2403 N N . CYS B 1 144 ? 8.102 -2.92 -8.055 1 96.12 144 CYS B N 1
ATOM 2404 C CA . CYS B 1 144 ? 6.73 -2.809 -8.539 1 96.12 144 CYS B CA 1
ATOM 2405 C C . CYS B 1 144 ? 6.105 -1.485 -8.117 1 96.12 144 CYS B C 1
ATOM 2407 O O . CYS B 1 144 ? 5.438 -0.825 -8.914 1 96.12 144 CYS B O 1
ATOM 2409 N N . ALA B 1 145 ? 6.355 -1.088 -6.859 1 94.62 145 ALA B N 1
ATOM 2410 C CA . ALA B 1 145 ? 5.797 0.162 -6.348 1 94.62 145 ALA B CA 1
ATOM 2411 C C . ALA B 1 145 ? 6.281 1.354 -7.168 1 94.62 145 ALA B C 1
ATOM 2413 O O . ALA B 1 145 ? 5.551 2.33 -7.348 1 94.62 145 ALA B O 1
ATOM 2414 N N . LYS B 1 146 ? 7.414 1.247 -7.703 1 93.62 146 LYS B N 1
ATOM 2415 C CA . LYS B 1 146 ? 8.008 2.34 -8.469 1 93.62 146 LYS B CA 1
ATOM 2416 C C . LYS B 1 146 ? 7.473 2.363 -9.898 1 93.62 146 LYS B C 1
ATOM 2418 O O . LYS B 1 146 ? 7.598 3.373 -10.594 1 93.62 146 LYS B O 1
ATOM 2423 N N . ARG B 1 147 ? 6.82 1.271 -10.297 1 94 147 ARG B N 1
ATOM 2424 C CA . ARG B 1 147 ? 6.637 1.15 -11.742 1 94 147 ARG B CA 1
ATOM 2425 C C . ARG B 1 147 ? 5.16 0.994 -12.094 1 94 147 ARG B C 1
ATOM 2427 O O . ARG B 1 147 ? 4.719 1.442 -13.156 1 94 147 ARG B O 1
ATOM 2434 N N . VAL B 1 148 ? 4.43 0.294 -11.258 1 95.38 148 VAL B N 1
ATOM 2435 C CA . VAL B 1 148 ? 3.045 0.04 -11.641 1 95.38 148 VAL B CA 1
ATOM 2436 C C . VAL B 1 148 ? 2.207 1.295 -11.398 1 95.38 148 VAL B C 1
ATOM 2438 O O . VAL B 1 148 ? 2.482 2.068 -10.484 1 95.38 148 VAL B O 1
ATOM 2441 N N . LYS B 1 149 ? 1.099 1.396 -12.078 1 93.12 149 LYS B N 1
ATOM 2442 C CA . LYS B 1 149 ? 0.317 2.629 -12.078 1 93.12 149 LYS B CA 1
ATOM 2443 C C . LYS B 1 149 ? -0.873 2.529 -11.133 1 93.12 149 LYS B C 1
ATOM 2445 O O . LYS B 1 149 ? -1.508 3.539 -10.812 1 93.12 149 LYS B O 1
ATOM 2450 N N . CYS B 1 150 ? -1.197 1.363 -10.742 1 95.81 150 CYS B N 1
ATOM 2451 C CA . CYS B 1 150 ? -2.281 1.188 -9.781 1 95.81 150 CYS B CA 1
ATOM 2452 C C . CYS B 1 150 ? -1.767 1.287 -8.352 1 95.81 150 CYS B C 1
ATOM 2454 O O . CYS B 1 150 ? -0.56 1.213 -8.117 1 95.81 150 CYS B O 1
ATOM 2456 N N . PRO B 1 151 ? -2.641 1.488 -7.391 1 97.31 151 PRO B N 1
ATOM 2457 C CA . PRO B 1 151 ? -2.229 1.447 -5.988 1 97.31 151 PRO B CA 1
ATOM 2458 C C . PRO B 1 151 ? -1.533 0.14 -5.613 1 97.31 151 PRO B C 1
ATOM 2460 O O . PRO B 1 151 ? -1.937 -0.931 -6.074 1 97.31 151 PRO B O 1
ATOM 2463 N N . VAL B 1 152 ? -0.449 0.289 -4.844 1 97.88 152 VAL B N 1
ATOM 2464 C CA . VAL B 1 152 ? 0.296 -0.866 -4.355 1 97.88 152 VAL B CA 1
ATOM 2465 C C . VAL B 1 152 ? 0.175 -0.954 -2.836 1 97.88 152 VAL B C 1
ATOM 2467 O O . VAL B 1 152 ? 0.35 0.046 -2.135 1 97.88 152 VAL B O 1
ATOM 2470 N N . ILE B 1 153 ? -0.14 -2.129 -2.35 1 98.25 153 ILE B N 1
ATOM 2471 C CA . ILE B 1 153 ? -0.255 -2.395 -0.92 1 98.25 153 ILE B CA 1
ATOM 2472 C C . ILE B 1 153 ? 0.869 -3.328 -0.477 1 98.25 153 ILE B C 1
ATOM 2474 O O . ILE B 1 153 ? 1 -4.441 -0.993 1 98.25 153 ILE B O 1
ATOM 2478 N N . ILE B 1 154 ? 1.646 -2.832 0.411 1 97.12 154 ILE B N 1
ATOM 2479 C CA . ILE B 1 154 ? 2.736 -3.605 0.998 1 97.12 154 ILE B CA 1
ATOM 2480 C C . ILE B 1 154 ? 2.324 -4.113 2.379 1 97.12 154 ILE B C 1
ATOM 2482 O O . ILE B 1 154 ? 2.217 -3.33 3.326 1 97.12 154 ILE B O 1
ATOM 2486 N N . VAL B 1 155 ? 2.135 -5.398 2.475 1 97.06 155 VAL B N 1
ATOM 2487 C CA . VAL B 1 155 ? 1.688 -6.004 3.723 1 97.06 155 VAL B CA 1
ATOM 2488 C C . VAL B 1 155 ? 2.893 -6.523 4.504 1 97.06 155 VAL B C 1
ATOM 2490 O O . VAL B 1 155 ? 3.746 -7.223 3.953 1 97.06 155 VAL B O 1
ATOM 2493 N N . LYS B 1 156 ? 2.943 -6.02 5.719 1 91.56 156 LYS B N 1
ATOM 2494 C CA . LYS B 1 156 ? 4.055 -6.406 6.582 1 91.56 156 LYS B CA 1
ATOM 2495 C C . LYS B 1 156 ? 3.68 -7.594 7.465 1 91.56 156 LYS B C 1
ATOM 2497 O O . LYS B 1 156 ? 2.525 -7.723 7.879 1 91.56 156 LYS B O 1
ATOM 2502 N N . LYS B 1 157 ? 4.629 -8.445 7.516 1 76.12 157 LYS B N 1
ATOM 2503 C CA . LYS B 1 157 ? 4.367 -9.586 8.383 1 76.12 157 LYS B CA 1
ATOM 2504 C C . LYS B 1 157 ? 4.137 -9.141 9.828 1 76.12 157 LYS B C 1
ATOM 2506 O O . LYS B 1 157 ? 4.797 -8.211 10.305 1 76.12 157 LYS B O 1
ATOM 2511 N N . ASN B 1 158 ? 2.932 -9.492 10.391 1 64.81 158 ASN B N 1
ATOM 2512 C CA . ASN B 1 158 ? 2.68 -9.195 11.789 1 64.81 158 ASN B CA 1
ATOM 2513 C C . ASN B 1 158 ? 3.812 -9.695 12.688 1 64.81 158 ASN B C 1
ATOM 2515 O O . ASN B 1 158 ? 4.258 -10.844 12.547 1 64.81 158 ASN B O 1
ATOM 2519 N N . MET B 1 159 ? 4.773 -8.828 12.938 1 50.72 159 MET B N 1
ATOM 2520 C CA . MET B 1 159 ? 5.707 -9.32 13.953 1 50.72 159 MET B CA 1
ATOM 2521 C C . MET B 1 159 ? 4.977 -9.672 15.242 1 50.72 159 MET B C 1
ATOM 2523 O O . MET B 1 159 ? 4.059 -8.961 15.656 1 50.72 159 MET B O 1
ATOM 2527 N N . PRO B 1 160 ? 5.059 -10.914 15.672 1 42.66 160 PRO B N 1
ATOM 2528 C CA . PRO B 1 160 ? 4.492 -11.211 16.984 1 42.66 160 PRO B CA 1
ATOM 2529 C C . PRO B 1 160 ? 4.664 -10.055 17.969 1 42.66 160 PRO B C 1
ATOM 2531 O O . PRO B 1 160 ? 5.672 -9.344 17.922 1 42.66 160 PRO B O 1
ATOM 2534 N N . GLN B 1 161 ? 3.604 -9.203 18.141 1 36.72 161 GLN B N 1
ATOM 2535 C CA . GLN B 1 161 ? 3.746 -8.312 19.297 1 36.72 161 GLN B CA 1
ATOM 2536 C C . GLN B 1 161 ? 4.418 -9.031 20.469 1 36.72 161 GLN B C 1
ATOM 2538 O O . GLN B 1 161 ? 3.936 -10.07 20.922 1 36.72 161 GLN B O 1
ATOM 2543 N N . ASN B 1 162 ? 5.676 -9.219 20.391 1 32.47 162 ASN B N 1
ATOM 2544 C CA . ASN B 1 162 ? 6.199 -9.719 21.656 1 32.47 162 ASN B CA 1
ATOM 2545 C C . ASN B 1 162 ? 5.488 -9.078 22.844 1 32.47 162 ASN B C 1
ATOM 2547 O O . ASN B 1 162 ? 5.484 -7.852 22.984 1 32.47 162 ASN B O 1
ATOM 2551 N N . ASN B 1 163 ? 4.398 -9.703 23.312 1 28.33 163 ASN B N 1
ATOM 2552 C CA . ASN B 1 163 ? 4.141 -9.547 24.75 1 28.33 163 ASN B CA 1
ATOM 2553 C C . ASN B 1 163 ? 5.426 -9.641 25.562 1 28.33 163 ASN B C 1
ATOM 2555 O O . ASN B 1 163 ? 6.262 -10.508 25.312 1 28.33 163 ASN B O 1
#